Protein AF-A0A7X0H3P0-F1 (afdb_monomer_lite)

Secondary structure (DSSP, 8-state):
-----------HHHHHHHHHHHHHHHHHHSTTSSHHHHHHHHHHHHHHHHHHHHHHHS--HHHHHHHHHHHHHHHHHHHHHHHHHHHHHHH-S---HHHHHHHHHHHHHHHHHHHHHHHHHHHHHHHHHHHHHHHHHHHHHHHHHHHHHHHHTT-HHHHHHHTS----TT-TT---------HHHHHHHHHHHHHHHHHHHHHHHHHHTT---HHHHHHHHHHHHHHHHHHTT-

pLDDT: mean 81.46, std 16.27, range [39.56, 97.38]

Sequence (234 aa):
MKKASPTIELRSERIVMTIELLIERIDYRLPGRGLGNTARLLRSLAGEAVSKSVDVQKPNMTLRVINAVIVSAMLGVLMKIGLSYLHALRFSDTYEPFSVLEGIDAAISTVVYLGLLILFVFSVETRLKRRKVLAAVQEMRALAHVIDMHQFSKDPERLVHEELIVIDPTNPDAKPQVDQLTPFLMGRYLDYCSEMLSLIGKVAALYAQNTQDAVVLAAVDEIETLTTGLSGKI

Foldseek 3Di:
DPDPDDDPFQDLVVLLVVLVVLLVVCCVQPNPVCLSVLSVLLSVLSVVLVVLLVVLLDDDVVLVVVLVVLVVVLVVVVVVLVVVVVVCVVPPPDDDPVVVVVSVVVNVVSCVVSVVVNVVSVVVSVVVSLVSLLVSLVSLVVSLVVLLVVVVVLPPVVVVVVVPDDDPPPDPPPDPPPPDDDS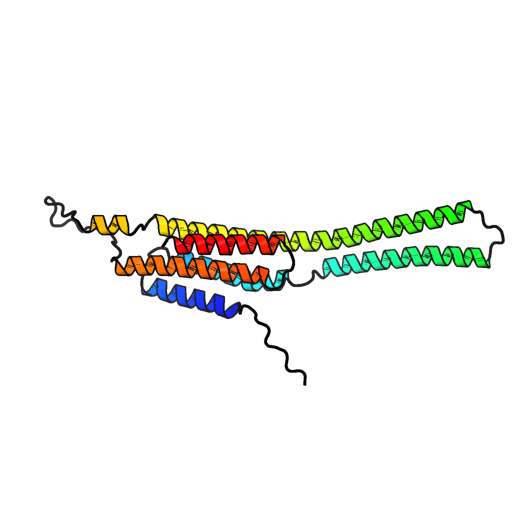VSSVVSLVSSLVSLCSSLSSLVSNVRPDPPPVSVVSSVVSVVSSVVSNVVD

Organism: NCBI:txid1385975

Radius of gyration: 31.07 Å; chains: 1; bounding box: 83×31×90 Å

Structure (mmCIF, N/CA/C/O backbone):
data_AF-A0A7X0H3P0-F1
#
_entry.id   AF-A0A7X0H3P0-F1
#
loop_
_atom_site.group_PDB
_atom_site.id
_atom_site.type_symbol
_atom_site.label_atom_id
_atom_site.label_alt_id
_atom_site.label_comp_id
_atom_site.label_asym_id
_atom_site.label_entity_id
_atom_site.label_seq_id
_atom_site.pdbx_PDB_ins_code
_atom_site.Cartn_x
_atom_site.Cartn_y
_atom_site.Cartn_z
_atom_site.occupancy
_atom_site.B_iso_or_equiv
_atom_site.auth_seq_id
_atom_site.auth_comp_id
_atom_site.auth_asym_id
_atom_site.auth_atom_id
_atom_site.pdbx_PDB_model_num
ATOM 1 N N . MET A 1 1 ? 29.780 -18.015 8.119 1.00 40.16 1 MET A N 1
ATOM 2 C CA . MET A 1 1 ? 28.300 -17.926 8.146 1.00 40.16 1 MET A CA 1
ATOM 3 C C . MET A 1 1 ? 27.909 -16.524 8.586 1.00 40.16 1 MET A C 1
ATOM 5 O O . MET A 1 1 ? 28.123 -16.175 9.738 1.00 40.16 1 MET A O 1
ATOM 9 N N . LYS A 1 2 ? 27.441 -15.682 7.658 1.00 40.69 2 LYS A N 1
ATOM 10 C CA . LYS A 1 2 ? 27.020 -14.303 7.948 1.00 40.69 2 LYS A CA 1
ATOM 11 C C . LYS A 1 2 ? 25.631 -14.388 8.593 1.00 40.69 2 LYS A C 1
ATOM 13 O O . LYS A 1 2 ? 24.674 -14.750 7.918 1.00 40.69 2 LYS A O 1
ATOM 18 N N . LYS A 1 3 ? 25.544 -14.175 9.908 1.00 44.84 3 LYS A N 1
ATOM 19 C CA . LYS A 1 3 ? 24.275 -14.137 10.649 1.00 44.84 3 LYS A CA 1
ATOM 20 C C . LYS A 1 3 ? 23.466 -12.974 10.064 1.00 44.84 3 LYS A C 1
ATOM 22 O O . LYS A 1 3 ? 23.915 -11.835 10.156 1.00 44.84 3 LYS A O 1
ATOM 27 N N . ALA A 1 4 ? 22.368 -13.267 9.367 1.00 48.56 4 ALA A N 1
ATOM 28 C CA . ALA A 1 4 ? 21.483 -12.237 8.839 1.00 48.56 4 ALA A CA 1
ATOM 29 C C . ALA A 1 4 ? 21.016 -11.364 10.012 1.00 48.56 4 ALA A C 1
ATOM 31 O O . ALA A 1 4 ? 20.545 -11.895 11.022 1.00 48.56 4 ALA A O 1
ATOM 32 N N . SER A 1 5 ? 21.222 -10.050 9.916 1.00 52.56 5 SER A N 1
ATOM 33 C CA . SER A 1 5 ? 20.676 -9.099 10.884 1.00 52.56 5 SER A CA 1
ATOM 34 C C . SER A 1 5 ? 19.161 -9.302 10.969 1.00 52.56 5 SER A C 1
ATOM 36 O O . SER A 1 5 ? 18.542 -9.518 9.925 1.00 52.56 5 SER A O 1
ATOM 38 N N . PRO A 1 6 ? 18.552 -9.262 12.166 1.00 55.12 6 PRO A N 1
ATOM 39 C CA . PRO A 1 6 ? 17.106 -9.389 12.280 1.00 55.12 6 PRO A CA 1
ATOM 40 C C . PRO A 1 6 ? 16.456 -8.227 11.522 1.00 55.12 6 PRO A C 1
ATOM 42 O O . PRO A 1 6 ? 16.623 -7.071 11.909 1.00 55.12 6 PRO A O 1
ATOM 45 N N . THR A 1 7 ? 15.760 -8.516 10.422 1.00 65.75 7 THR A N 1
ATOM 46 C CA . THR A 1 7 ? 14.944 -7.513 9.737 1.00 65.75 7 THR A CA 1
ATOM 47 C C . THR A 1 7 ? 13.722 -7.224 10.608 1.00 65.75 7 THR A C 1
ATOM 49 O O . THR A 1 7 ? 13.044 -8.136 11.089 1.00 65.75 7 THR A O 1
ATOM 52 N N . ILE A 1 8 ? 13.495 -5.945 10.908 1.00 78.31 8 ILE A N 1
ATOM 53 C CA . ILE A 1 8 ? 12.328 -5.495 11.672 1.00 78.31 8 ILE A CA 1
ATOM 54 C C . ILE A 1 8 ? 11.180 -5.390 10.669 1.00 78.31 8 ILE A C 1
ATOM 56 O O . ILE A 1 8 ? 11.121 -4.447 9.889 1.00 78.31 8 ILE A O 1
ATOM 60 N N . GLU A 1 9 ? 10.306 -6.393 10.661 1.00 82.75 9 GLU A N 1
ATOM 61 C CA . GLU A 1 9 ? 9.195 -6.522 9.715 1.00 82.75 9 GLU A CA 1
ATOM 62 C C . GLU A 1 9 ? 7.876 -6.751 10.462 1.00 82.75 9 GLU A C 1
ATOM 64 O O . GLU A 1 9 ? 7.843 -7.454 11.483 1.00 82.75 9 GLU A O 1
ATOM 69 N N . LEU A 1 10 ? 6.776 -6.178 9.958 1.00 82.69 10 LEU A N 1
ATOM 70 C CA . LEU A 1 10 ? 5.451 -6.456 10.505 1.00 82.69 10 LEU A CA 1
ATOM 71 C C . LEU A 1 10 ? 5.075 -7.896 10.163 1.00 82.69 10 LEU A C 1
ATOM 73 O O . LEU A 1 10 ? 5.128 -8.339 9.018 1.00 82.69 10 LEU A O 1
ATOM 77 N N . ARG A 1 11 ? 4.669 -8.643 11.189 1.00 88.75 11 ARG A N 1
ATOM 78 C CA . ARG A 1 11 ? 4.226 -10.029 11.031 1.00 88.75 11 ARG A CA 1
ATOM 79 C C . ARG A 1 11 ? 2.736 -10.045 10.749 1.00 88.75 11 ARG A C 1
ATOM 81 O O . ARG A 1 11 ? 1.930 -9.936 11.676 1.00 88.75 11 ARG A O 1
ATOM 88 N N . SER A 1 12 ? 2.398 -10.168 9.472 1.00 88.25 12 SER A N 1
ATOM 89 C CA . SER A 1 12 ? 1.023 -10.143 8.973 1.00 88.25 12 SER A CA 1
ATOM 90 C C . SER A 1 12 ? 0.117 -11.164 9.682 1.00 88.25 12 SER A C 1
ATOM 92 O O . SER A 1 12 ? -1.007 -10.843 10.067 1.00 88.25 12 SER A O 1
ATOM 94 N N . GLU A 1 13 ? 0.652 -12.343 10.007 1.00 89.81 13 GLU A N 1
ATOM 95 C CA . GLU A 1 13 ? -0.055 -13.425 10.695 1.00 89.81 13 GLU A CA 1
ATOM 96 C C . GLU A 1 13 ? -0.420 -13.034 12.129 1.00 89.81 13 GLU A C 1
ATOM 98 O O . GLU A 1 13 ? -1.502 -13.360 12.614 1.00 89.81 13 GLU A O 1
ATOM 103 N N . ARG A 1 14 ? 0.455 -12.283 12.814 1.00 92.12 14 ARG A N 1
ATOM 104 C CA . ARG A 1 14 ? 0.164 -11.809 14.173 1.00 92.12 14 ARG A CA 1
ATOM 105 C C . ARG A 1 14 ? -0.927 -10.748 14.187 1.00 92.12 14 ARG A C 1
ATOM 107 O O . ARG A 1 14 ? -1.701 -10.712 15.139 1.00 92.12 14 ARG A O 1
ATOM 114 N N . ILE A 1 15 ? -0.991 -9.890 13.169 1.00 93.31 15 ILE A N 1
ATOM 115 C CA . ILE A 1 15 ? -2.051 -8.876 13.059 1.00 93.31 15 ILE A CA 1
ATOM 116 C C . ILE A 1 15 ? -3.400 -9.579 12.922 1.00 93.31 15 ILE A C 1
ATOM 118 O O . ILE A 1 15 ? -4.317 -9.306 13.692 1.00 93.31 15 ILE A O 1
ATOM 122 N N . VAL A 1 16 ? -3.481 -10.545 12.008 1.00 94.88 16 VAL A N 1
ATOM 123 C CA . VAL A 1 16 ? -4.681 -11.354 11.782 1.00 94.88 16 VAL A CA 1
ATOM 124 C C . VAL A 1 16 ? -5.116 -12.091 13.054 1.00 94.88 16 VAL A C 1
ATOM 126 O O . VAL A 1 16 ? -6.268 -11.963 13.461 1.00 94.88 16 VAL A O 1
ATOM 129 N N . MET A 1 17 ? -4.183 -12.768 13.730 1.00 95.88 17 MET A N 1
ATOM 130 C CA . MET A 1 17 ? -4.446 -13.446 15.005 1.00 95.88 17 MET A CA 1
ATOM 131 C C . MET A 1 17 ? -4.937 -12.475 16.089 1.00 95.88 17 MET A C 1
ATOM 133 O O . MET A 1 17 ? -5.821 -12.801 16.875 1.00 95.88 17 MET A O 1
ATOM 137 N N . THR A 1 18 ? -4.388 -11.258 16.141 1.00 96.44 18 THR A N 1
ATOM 138 C CA . THR A 1 18 ? -4.818 -10.248 17.121 1.00 96.44 18 THR A CA 1
ATOM 139 C C . THR A 1 18 ? -6.258 -9.804 16.866 1.00 96.44 18 THR A C 1
ATOM 141 O O . THR A 1 18 ? -7.007 -9.612 17.821 1.00 96.44 18 THR A O 1
ATOM 144 N N . ILE A 1 19 ? -6.662 -9.680 15.596 1.00 96.69 19 ILE A N 1
ATOM 145 C CA . ILE A 1 19 ? -8.049 -9.365 15.229 1.00 96.69 19 ILE A CA 1
ATOM 146 C C . ILE A 1 19 ? -8.987 -10.517 15.619 1.00 96.69 19 ILE A C 1
ATOM 148 O O . ILE A 1 19 ? -10.068 -10.263 16.140 1.00 96.69 19 ILE A O 1
ATOM 152 N N . GLU A 1 20 ? -8.585 -11.774 15.418 1.00 96.94 20 GLU A N 1
ATOM 153 C CA . GLU A 1 20 ? -9.381 -12.945 15.827 1.00 96.94 20 GLU A CA 1
ATOM 154 C C . GLU A 1 20 ? -9.612 -12.969 17.343 1.00 96.94 20 GLU A C 1
ATOM 156 O O . GLU A 1 20 ? -10.754 -13.057 17.791 1.00 96.94 20 GLU A O 1
ATOM 161 N N . LEU A 1 21 ? -8.555 -12.757 18.133 1.00 96.81 21 LEU A N 1
ATOM 162 C CA . LEU A 1 21 ? -8.667 -12.643 19.591 1.00 96.81 21 LEU A CA 1
ATOM 163 C C . LEU A 1 21 ? -9.546 -11.459 20.022 1.00 96.81 21 LEU A C 1
ATOM 165 O O . LEU A 1 21 ? -10.232 -11.533 21.041 1.00 96.81 21 LEU A O 1
ATOM 169 N N . LEU A 1 22 ? -9.527 -10.350 19.277 1.00 96.31 22 LEU A N 1
ATOM 170 C CA . LEU A 1 22 ? -10.408 -9.213 19.538 1.00 96.31 22 LEU A CA 1
ATOM 171 C C . LEU A 1 22 ? -11.877 -9.573 19.278 1.00 96.31 22 LEU A C 1
ATOM 173 O O . LEU A 1 22 ? -12.725 -9.250 20.107 1.00 96.31 22 LEU A O 1
ATOM 177 N N . ILE A 1 23 ? -12.177 -10.282 18.185 1.00 95.50 23 ILE A N 1
ATOM 178 C CA . ILE A 1 23 ? -13.533 -10.763 17.878 1.00 95.50 23 ILE A CA 1
ATOM 179 C C . ILE A 1 23 ? -14.046 -11.662 19.004 1.00 95.50 23 ILE A C 1
ATOM 181 O O . ILE A 1 23 ? -15.147 -11.433 19.496 1.00 95.50 23 ILE A O 1
ATOM 185 N N . GLU A 1 24 ? -13.242 -12.623 19.468 1.00 95.62 24 GLU A N 1
ATOM 186 C CA . GLU A 1 24 ? -13.619 -13.503 20.584 1.00 95.62 24 GLU A CA 1
ATOM 187 C C . GLU A 1 24 ? -13.947 -12.707 21.855 1.00 95.62 24 GLU A C 1
ATOM 189 O O . GLU A 1 24 ? -14.946 -12.970 22.528 1.00 95.62 24 GLU A O 1
ATOM 194 N N . ARG A 1 25 ? -13.140 -11.684 22.175 1.00 94.69 25 ARG A N 1
ATOM 195 C CA . ARG A 1 25 ? -13.394 -10.802 23.324 1.00 94.69 25 ARG A CA 1
ATOM 196 C C . ARG A 1 25 ? -14.683 -9.995 23.173 1.00 94.69 25 ARG A C 1
ATOM 198 O O . ARG A 1 25 ? -15.389 -9.829 24.170 1.00 94.69 25 ARG A O 1
ATOM 205 N N . ILE A 1 26 ? -14.960 -9.481 21.974 1.00 91.06 26 ILE A N 1
ATOM 206 C CA . ILE A 1 26 ? -16.173 -8.713 21.672 1.00 91.06 26 ILE A CA 1
ATOM 207 C C . ILE A 1 26 ? -17.399 -9.619 21.771 1.00 91.06 26 ILE A C 1
ATOM 209 O O . ILE A 1 26 ? -18.333 -9.278 22.490 1.00 91.06 26 ILE A O 1
ATOM 213 N N . ASP A 1 27 ? -17.385 -10.783 21.121 1.00 91.00 27 ASP A N 1
ATOM 214 C CA . ASP A 1 27 ? -18.524 -11.705 21.100 1.00 91.00 27 ASP A CA 1
ATOM 215 C C . ASP A 1 27 ? -18.827 -12.261 22.506 1.00 91.00 27 ASP A C 1
ATOM 217 O O . ASP A 1 27 ? -19.993 -12.428 22.861 1.00 91.00 27 ASP A O 1
ATOM 221 N N . TYR A 1 28 ? -17.801 -12.466 23.344 1.00 90.31 28 TYR A N 1
ATOM 222 C CA . TYR A 1 28 ? -17.982 -12.886 24.737 1.00 90.31 28 TYR A CA 1
ATOM 223 C C . TYR A 1 28 ? -18.595 -11.793 25.630 1.00 90.31 28 TYR A C 1
ATOM 225 O O . TYR A 1 28 ? -19.427 -12.094 26.484 1.00 90.31 28 TYR A O 1
ATOM 233 N N . ARG A 1 29 ? -18.176 -10.525 25.483 1.00 86.25 29 ARG A N 1
ATOM 234 C CA . ARG A 1 29 ? -18.586 -9.435 26.397 1.00 86.25 29 ARG A CA 1
ATOM 235 C C . ARG A 1 29 ? -19.770 -8.602 25.907 1.00 86.25 29 ARG A C 1
ATOM 237 O O . ARG A 1 29 ? -20.477 -8.030 26.729 1.00 86.25 29 ARG A O 1
ATOM 244 N N . LEU A 1 30 ? -19.958 -8.489 24.596 1.00 83.94 30 LEU A N 1
ATOM 245 C CA . LEU A 1 30 ? -20.938 -7.615 23.941 1.00 83.94 30 LEU A CA 1
ATOM 246 C C . LEU A 1 30 ? -21.727 -8.382 22.859 1.00 83.94 30 LEU A C 1
ATOM 248 O O . LEU A 1 30 ? -21.757 -7.958 21.696 1.00 83.94 30 LEU A O 1
ATOM 252 N N . PRO A 1 31 ? -22.373 -9.511 23.207 1.00 79.50 31 PRO A N 1
ATOM 253 C CA . PRO A 1 31 ? -23.084 -10.328 22.231 1.00 79.50 31 PRO A CA 1
ATOM 254 C C . PRO A 1 31 ? -24.195 -9.522 21.541 1.00 79.50 31 PRO A C 1
ATOM 256 O O . PRO A 1 31 ? -24.960 -8.806 22.184 1.00 79.50 31 PRO A O 1
ATOM 259 N N . GLY A 1 32 ? -24.281 -9.622 20.211 1.00 69.12 32 GLY A N 1
ATOM 260 C CA . GLY A 1 32 ? -25.374 -9.036 19.419 1.00 69.12 32 GLY A CA 1
ATOM 261 C C . GLY A 1 32 ? -25.327 -7.514 19.202 1.00 69.12 32 GLY A C 1
ATOM 262 O O . GLY A 1 32 ? -26.185 -6.983 18.504 1.00 69.12 32 GLY A O 1
ATOM 263 N N . ARG A 1 33 ? -24.318 -6.795 19.715 1.00 68.75 33 ARG A N 1
ATOM 264 C CA . ARG A 1 33 ? -24.245 -5.314 19.681 1.00 68.75 33 ARG A CA 1
ATOM 265 C C . ARG A 1 33 ? -23.699 -4.712 18.368 1.00 68.75 33 ARG A C 1
ATOM 267 O O . ARG A 1 33 ? -23.243 -3.574 18.356 1.00 68.75 33 ARG A O 1
ATOM 274 N N . GLY A 1 34 ? -23.696 -5.456 17.258 1.00 74.00 34 GLY A N 1
ATOM 275 C CA . GLY A 1 34 ? -23.212 -5.004 15.937 1.00 74.00 34 GLY A CA 1
ATOM 276 C C . GLY A 1 34 ? -21.685 -4.870 15.800 1.00 74.00 34 GLY A C 1
ATOM 277 O O . GLY A 1 34 ? -21.149 -5.160 14.733 1.00 74.00 34 GLY A O 1
ATOM 278 N N . LEU A 1 35 ? -20.972 -4.551 16.887 1.00 85.06 35 LEU A N 1
ATOM 279 C CA . LEU A 1 35 ? -19.514 -4.378 16.919 1.00 85.06 35 LEU A CA 1
ATOM 280 C C . LEU A 1 35 ? -18.741 -5.618 16.441 1.00 85.06 35 LEU A C 1
ATOM 282 O O . LEU A 1 35 ? -17.757 -5.498 15.715 1.00 85.06 35 LEU A O 1
ATOM 286 N N . GLY A 1 36 ? -19.225 -6.819 16.779 1.00 84.94 36 GLY A N 1
ATOM 287 C CA . GLY A 1 36 ? -18.639 -8.077 16.304 1.00 84.94 36 GLY A CA 1
ATOM 288 C C . GLY A 1 36 ? -18.688 -8.223 14.778 1.00 84.94 36 GLY A C 1
ATOM 289 O O . GLY A 1 36 ? -17.772 -8.784 14.179 1.00 84.94 36 GLY A O 1
ATOM 290 N N . ASN A 1 37 ? -19.702 -7.659 14.110 1.00 87.38 37 ASN A N 1
ATOM 291 C CA . ASN A 1 37 ? -19.772 -7.664 12.645 1.00 87.38 37 ASN A CA 1
ATOM 292 C C . ASN A 1 37 ? -18.718 -6.732 12.038 1.00 87.38 37 ASN A C 1
ATOM 294 O O . ASN A 1 37 ? -18.050 -7.114 11.080 1.00 87.38 37 ASN A O 1
ATOM 298 N N . THR A 1 38 ? -18.512 -5.557 12.634 1.00 90.31 38 THR A N 1
ATOM 299 C CA . THR A 1 38 ? -17.471 -4.605 12.220 1.00 90.31 38 THR A CA 1
ATOM 300 C C . THR A 1 38 ? -16.068 -5.189 12.420 1.00 90.31 38 THR A C 1
ATOM 302 O O . THR A 1 38 ? -15.230 -5.109 11.521 1.00 90.31 38 THR A O 1
ATOM 305 N N . ALA A 1 39 ? -15.828 -5.885 13.536 1.00 92.31 39 ALA A N 1
ATOM 306 C CA . ALA A 1 39 ? -14.572 -6.594 13.785 1.00 92.31 39 ALA A CA 1
ATOM 307 C C . ALA A 1 39 ? -14.337 -7.753 12.792 1.00 92.31 39 ALA A C 1
ATOM 309 O O . ALA A 1 39 ? -13.220 -7.954 12.312 1.00 92.31 39 ALA A O 1
ATOM 310 N N . ARG A 1 40 ? -15.390 -8.487 12.404 1.00 93.06 40 ARG A N 1
ATOM 311 C CA . ARG A 1 40 ? -15.311 -9.506 11.340 1.00 93.06 40 ARG A CA 1
ATOM 312 C C . ARG A 1 40 ? -15.017 -8.901 9.964 1.00 93.06 40 ARG A C 1
ATOM 314 O O . ARG A 1 40 ? -14.242 -9.481 9.203 1.00 93.06 40 ARG A O 1
ATOM 321 N N . LEU A 1 41 ? -15.567 -7.727 9.653 1.00 92.88 41 LEU A N 1
ATOM 322 C CA . LEU A 1 41 ? -15.237 -7.002 8.424 1.00 92.88 41 LEU A CA 1
ATOM 323 C C . LEU A 1 41 ? -13.756 -6.588 8.404 1.00 92.88 41 LEU A C 1
ATOM 325 O O . LEU A 1 41 ? -13.072 -6.819 7.407 1.00 92.88 41 LEU A O 1
ATOM 329 N N . LEU A 1 42 ? -13.232 -6.088 9.531 1.00 95.25 42 LEU A N 1
ATOM 330 C CA . LEU A 1 42 ? -11.799 -5.823 9.701 1.00 95.25 42 LEU A CA 1
ATOM 331 C C . LEU A 1 42 ? -10.956 -7.082 9.459 1.00 95.25 42 LEU A C 1
ATOM 333 O O . LEU A 1 42 ? -9.950 -7.031 8.756 1.00 95.25 42 LEU A O 1
ATOM 337 N N . ARG A 1 43 ? -11.376 -8.232 9.997 1.00 96.50 43 ARG A N 1
ATOM 338 C CA . ARG A 1 43 ? -10.688 -9.515 9.796 1.00 96.50 43 ARG A CA 1
ATOM 339 C C . ARG A 1 43 ? -10.643 -9.941 8.329 1.00 96.50 43 ARG A C 1
ATOM 341 O O . ARG A 1 43 ? -9.618 -10.478 7.897 1.00 96.50 43 ARG A O 1
ATOM 348 N N . SER A 1 44 ? -11.727 -9.719 7.585 1.00 94.94 44 SER A N 1
ATOM 349 C CA . SER A 1 44 ? -11.782 -9.989 6.144 1.00 94.94 44 SER A CA 1
ATOM 350 C C . SER A 1 44 ? -10.787 -9.107 5.393 1.00 94.94 44 SER A C 1
ATOM 352 O O . SER A 1 44 ? -9.916 -9.625 4.695 1.00 94.94 44 SER A O 1
ATOM 354 N N . LEU A 1 45 ? -10.837 -7.789 5.623 1.00 93.00 45 LEU A N 1
ATOM 355 C CA . LEU A 1 45 ? -9.920 -6.827 5.003 1.00 93.00 45 LEU A CA 1
ATOM 356 C C . LEU A 1 45 ? -8.456 -7.113 5.348 1.00 93.00 45 LEU A C 1
ATOM 358 O O . LEU A 1 45 ? -7.595 -7.046 4.477 1.00 93.00 45 LEU A O 1
ATOM 362 N N . ALA A 1 46 ? -8.165 -7.489 6.595 1.00 93.94 46 ALA A N 1
ATOM 363 C CA . ALA A 1 46 ? -6.820 -7.864 7.013 1.00 93.94 46 ALA A CA 1
ATOM 364 C C . ALA A 1 46 ? -6.327 -9.127 6.295 1.00 93.94 46 ALA A C 1
ATOM 366 O O . ALA A 1 46 ? -5.190 -9.158 5.831 1.00 93.94 46 ALA A O 1
ATOM 367 N N . GLY A 1 47 ? -7.178 -10.149 6.152 1.00 92.75 47 GLY A N 1
ATOM 368 C CA . GLY A 1 47 ? -6.841 -11.366 5.406 1.00 92.75 47 GLY A CA 1
ATOM 369 C C . GLY A 1 47 ? -6.540 -11.080 3.934 1.00 92.75 47 GLY A C 1
ATOM 370 O O . GLY A 1 47 ? -5.537 -11.553 3.396 1.00 92.75 47 GLY A O 1
ATOM 371 N N . GLU A 1 48 ? -7.361 -10.242 3.302 1.00 91.81 48 GLU A N 1
ATOM 372 C CA . GLU A 1 48 ? -7.107 -9.774 1.941 1.00 91.81 48 GLU A CA 1
ATOM 373 C C . GLU A 1 48 ? -5.825 -8.948 1.846 1.00 91.81 48 GLU A C 1
ATOM 375 O O . GLU A 1 48 ? -5.065 -9.119 0.894 1.00 91.81 48 GLU A O 1
ATOM 380 N N . ALA A 1 49 ? -5.547 -8.091 2.831 1.00 90.25 49 ALA A N 1
ATOM 381 C CA . ALA A 1 49 ? -4.338 -7.280 2.874 1.00 90.25 49 ALA A CA 1
ATOM 382 C C . ALA A 1 49 ? -3.066 -8.124 2.980 1.00 90.25 49 ALA A C 1
ATOM 384 O O . ALA A 1 49 ? -2.083 -7.809 2.310 1.00 90.25 49 ALA A O 1
ATOM 385 N N . VAL A 1 50 ? -3.079 -9.230 3.731 1.00 87.81 50 VAL A N 1
ATOM 386 C CA . VAL A 1 50 ? -1.948 -10.172 3.765 1.00 87.81 50 VAL A CA 1
ATOM 387 C C . VAL A 1 50 ? -1.663 -10.734 2.369 1.00 87.81 50 VAL A C 1
ATOM 389 O O . VAL A 1 50 ? -0.533 -10.651 1.895 1.00 87.81 50 VAL A O 1
ATOM 392 N N . SER A 1 51 ? -2.6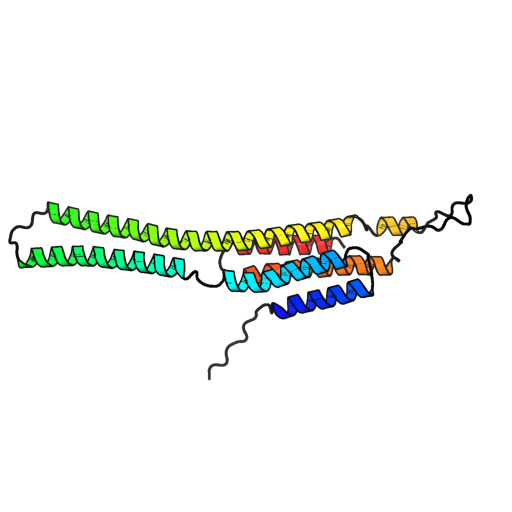81 -11.234 1.661 1.00 86.19 51 SER A N 1
ATOM 393 C CA . SER A 1 51 ? -2.487 -11.782 0.308 1.00 86.19 51 SER A CA 1
ATOM 394 C C . SER A 1 51 ? -2.083 -10.701 -0.702 1.00 86.19 51 SER A C 1
ATOM 396 O O . SER A 1 51 ? -1.121 -10.862 -1.456 1.00 86.19 51 SER A O 1
ATOM 398 N N . LYS A 1 52 ? -2.806 -9.575 -0.716 1.00 85.75 52 LYS A N 1
ATOM 399 C CA . LYS A 1 52 ? -2.624 -8.488 -1.687 1.00 85.75 52 LYS A CA 1
ATOM 400 C C . LYS A 1 52 ? -1.292 -7.764 -1.492 1.00 85.75 52 LYS A C 1
ATOM 402 O O . LYS A 1 52 ? -0.664 -7.415 -2.489 1.00 85.75 52 LYS A O 1
ATOM 407 N N . SER A 1 53 ? -0.843 -7.540 -0.255 1.00 84.50 53 SER A N 1
ATOM 408 C CA . SER A 1 53 ? 0.435 -6.860 0.019 1.00 84.50 53 SER A CA 1
ATOM 409 C C . SER A 1 53 ? 1.624 -7.639 -0.546 1.00 84.50 53 SER A C 1
ATOM 411 O O . SER A 1 53 ? 2.484 -7.042 -1.193 1.00 84.50 53 SER A O 1
ATOM 413 N N . VAL A 1 54 ? 1.629 -8.970 -0.411 1.00 82.38 54 VAL A N 1
ATOM 414 C CA . VAL A 1 54 ? 2.656 -9.836 -1.013 1.00 82.38 54 VAL A CA 1
ATOM 415 C C . VAL A 1 54 ? 2.562 -9.833 -2.541 1.00 82.38 54 VAL A C 1
ATOM 417 O O . VAL A 1 54 ? 3.580 -9.742 -3.228 1.00 82.38 54 VAL A O 1
ATOM 420 N N . ASP A 1 55 ? 1.356 -9.900 -3.105 1.00 81.38 55 ASP A N 1
ATOM 421 C CA . ASP A 1 55 ? 1.178 -9.949 -4.560 1.00 81.38 55 ASP A CA 1
ATOM 422 C C . ASP A 1 55 ? 1.514 -8.631 -5.263 1.00 81.38 55 ASP A C 1
ATOM 424 O O . ASP A 1 55 ? 2.061 -8.642 -6.366 1.00 81.38 55 ASP A O 1
ATOM 428 N N . VAL A 1 56 ? 1.245 -7.488 -4.630 1.00 81.69 56 VAL A N 1
ATOM 429 C CA . VAL A 1 56 ? 1.616 -6.168 -5.163 1.00 81.69 56 VAL A CA 1
ATOM 430 C C . VAL A 1 56 ? 3.138 -6.004 -5.233 1.00 81.69 56 VAL A C 1
ATOM 432 O O . VAL A 1 56 ? 3.640 -5.349 -6.152 1.00 81.69 56 VAL A O 1
ATOM 435 N N . GLN A 1 57 ? 3.881 -6.633 -4.321 1.00 77.19 57 GLN A N 1
ATOM 436 C CA . GLN A 1 57 ? 5.346 -6.594 -4.313 1.00 77.19 57 GLN A CA 1
ATOM 437 C C . GLN A 1 57 ? 5.965 -7.443 -5.427 1.00 77.19 57 GLN A C 1
ATOM 439 O O . GLN A 1 57 ? 7.078 -7.160 -5.878 1.00 77.19 57 GLN A O 1
ATOM 444 N N . LYS A 1 58 ? 5.254 -8.462 -5.927 1.00 81.25 58 LYS A N 1
ATOM 445 C CA . LYS A 1 58 ? 5.789 -9.326 -6.981 1.00 81.25 58 LYS A CA 1
ATOM 446 C C . LYS A 1 58 ? 5.978 -8.537 -8.287 1.00 81.25 58 LYS A C 1
ATOM 448 O O . LYS A 1 58 ? 5.120 -7.741 -8.685 1.00 81.25 58 LYS A O 1
ATOM 453 N N . PRO A 1 59 ? 7.107 -8.722 -8.990 1.00 78.31 59 PRO A N 1
ATOM 454 C CA . PRO A 1 59 ? 7.299 -8.141 -10.314 1.00 78.31 59 PRO A CA 1
ATOM 455 C C . PRO A 1 59 ? 6.299 -8.736 -11.311 1.00 78.31 59 PRO A C 1
ATOM 457 O O . PRO A 1 59 ? 6.076 -9.947 -11.320 1.00 78.31 59 PRO A O 1
ATOM 460 N N . ASN A 1 60 ? 5.714 -7.905 -12.177 1.00 82.75 60 ASN A N 1
ATOM 461 C CA . ASN A 1 60 ? 4.793 -8.400 -13.197 1.00 82.75 60 ASN A CA 1
ATOM 462 C C . ASN A 1 60 ? 5.582 -9.074 -14.335 1.00 82.75 60 ASN A C 1
ATOM 464 O O . ASN A 1 60 ? 6.252 -8.401 -15.121 1.00 82.75 60 ASN A O 1
ATOM 468 N N . MET A 1 61 ? 5.509 -10.407 -14.428 1.00 84.88 61 MET A N 1
ATOM 469 C CA . MET A 1 61 ? 6.249 -11.179 -15.437 1.00 84.88 61 MET A CA 1
ATOM 470 C C . MET A 1 61 ? 5.897 -10.762 -16.866 1.00 84.88 61 MET A C 1
ATOM 472 O O . MET A 1 61 ? 6.790 -10.667 -17.702 1.00 84.88 61 MET A O 1
ATOM 476 N N . THR A 1 62 ? 4.633 -10.428 -17.138 1.00 85.31 62 THR A N 1
ATOM 477 C CA . THR A 1 62 ? 4.201 -9.963 -18.462 1.00 85.31 62 THR A CA 1
ATOM 478 C C . THR A 1 62 ? 4.911 -8.670 -18.850 1.00 85.31 62 THR A C 1
ATOM 480 O O . THR A 1 62 ? 5.432 -8.560 -19.956 1.00 85.31 62 THR A O 1
ATOM 483 N N . LEU A 1 63 ? 5.003 -7.707 -17.928 1.00 85.12 63 LEU A N 1
ATOM 484 C CA . LEU A 1 63 ? 5.700 -6.443 -18.184 1.00 85.12 63 LEU A CA 1
ATOM 485 C C . LEU A 1 63 ? 7.212 -6.645 -18.323 1.00 85.12 63 LEU A C 1
ATOM 487 O O . LEU A 1 63 ? 7.833 -5.995 -19.160 1.00 85.12 63 LEU A O 1
ATOM 491 N N . ARG A 1 64 ? 7.803 -7.596 -17.584 1.00 86.88 64 ARG A N 1
ATOM 492 C CA . ARG A 1 64 ? 9.210 -7.982 -17.777 1.00 86.88 64 ARG A CA 1
ATOM 493 C C . ARG A 1 64 ? 9.470 -8.564 -19.162 1.00 86.88 64 ARG A C 1
ATOM 495 O O . ARG A 1 64 ? 10.468 -8.196 -19.773 1.00 86.88 64 ARG A O 1
ATOM 502 N N . VAL A 1 65 ? 8.587 -9.429 -19.662 1.00 90.44 65 VAL A N 1
ATOM 503 C CA . VAL A 1 65 ? 8.694 -9.981 -21.021 1.00 90.44 65 VAL A CA 1
ATOM 504 C C . VAL A 1 65 ? 8.549 -8.870 -22.057 1.00 90.44 65 VAL A C 1
ATOM 506 O O . VAL A 1 65 ? 9.381 -8.781 -22.952 1.00 90.44 65 VAL A O 1
ATOM 509 N N . ILE A 1 66 ? 7.566 -7.976 -21.904 1.00 89.69 66 ILE A N 1
ATOM 510 C CA . ILE A 1 66 ? 7.400 -6.817 -22.795 1.00 89.69 66 ILE A CA 1
ATOM 511 C C . ILE A 1 66 ? 8.674 -5.965 -22.810 1.00 89.69 66 ILE A C 1
ATOM 513 O O . ILE A 1 66 ? 9.183 -5.643 -23.881 1.00 89.69 66 ILE A O 1
ATOM 517 N N . ASN A 1 67 ? 9.237 -5.654 -21.641 1.00 87.75 67 ASN A N 1
ATOM 518 C CA . ASN A 1 67 ? 10.465 -4.872 -21.551 1.00 87.75 67 ASN A CA 1
ATOM 519 C C . ASN A 1 67 ? 11.662 -5.597 -22.192 1.00 87.75 67 ASN A C 1
ATOM 521 O O . ASN A 1 67 ? 12.431 -4.985 -22.925 1.00 87.75 67 ASN A O 1
ATOM 525 N N . ALA A 1 68 ? 11.796 -6.911 -21.978 1.00 89.75 68 ALA A N 1
ATOM 526 C CA . ALA A 1 68 ? 12.838 -7.719 -22.610 1.00 89.75 68 ALA A CA 1
ATOM 527 C C . ALA A 1 68 ? 12.707 -7.727 -24.141 1.00 89.75 68 ALA A C 1
ATOM 529 O O . ALA A 1 68 ? 13.708 -7.583 -24.841 1.00 89.75 68 ALA A O 1
ATOM 530 N N . VAL A 1 69 ? 11.480 -7.825 -24.663 1.00 92.00 69 VAL A N 1
ATOM 531 C CA . VAL A 1 69 ? 11.203 -7.740 -26.102 1.00 92.00 69 VAL A CA 1
ATOM 532 C C . VAL A 1 69 ? 11.595 -6.365 -26.642 1.00 92.00 69 VAL A C 1
ATOM 534 O O . VAL A 1 69 ? 12.323 -6.302 -27.630 1.00 92.00 69 VAL A O 1
ATOM 537 N N . ILE A 1 70 ? 11.207 -5.275 -25.974 1.00 89.06 70 ILE A N 1
ATOM 538 C CA . ILE A 1 70 ? 11.562 -3.901 -26.373 1.00 89.06 70 ILE A CA 1
ATOM 539 C C . ILE A 1 70 ? 13.084 -3.712 -26.414 1.00 89.06 70 ILE A C 1
ATOM 541 O O . ILE A 1 70 ? 13.620 -3.218 -27.405 1.00 89.06 70 ILE A O 1
ATOM 545 N N . VAL A 1 71 ? 13.795 -4.160 -25.376 1.00 89.12 71 VAL A N 1
ATOM 546 C CA . VAL A 1 71 ? 15.262 -4.082 -25.308 1.00 89.12 71 VAL A CA 1
ATOM 547 C C . VAL A 1 71 ?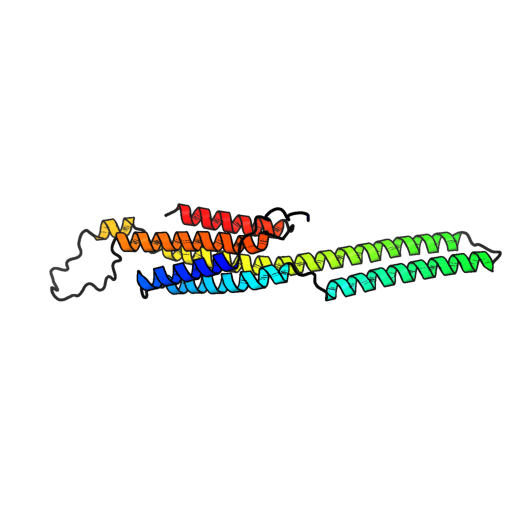 15.917 -4.943 -26.393 1.00 89.12 71 VAL A C 1
ATOM 549 O O . VAL A 1 71 ? 16.870 -4.505 -27.035 1.00 89.12 71 VAL A O 1
ATOM 552 N N . SER A 1 72 ? 15.395 -6.145 -26.657 1.00 91.00 72 SER A N 1
ATOM 553 C CA . SER A 1 72 ? 15.910 -7.009 -27.728 1.00 91.00 72 SER A CA 1
ATOM 554 C C . SER A 1 72 ? 15.701 -6.401 -29.118 1.00 91.00 72 SER A C 1
ATOM 556 O O . SER A 1 72 ? 16.605 -6.451 -29.950 1.00 91.00 72 SER A O 1
ATOM 558 N N . ALA A 1 73 ? 14.552 -5.756 -29.350 1.00 89.00 73 ALA A N 1
ATOM 559 C CA . ALA A 1 73 ? 14.266 -5.041 -30.586 1.00 89.00 73 ALA A CA 1
ATOM 560 C C . ALA A 1 73 ? 15.218 -3.849 -30.756 1.00 89.00 73 ALA A C 1
ATOM 562 O O . ALA A 1 73 ? 15.767 -3.663 -31.840 1.00 89.00 73 ALA A O 1
ATOM 563 N N . MET A 1 74 ? 15.490 -3.105 -29.677 1.00 86.38 74 MET A N 1
ATOM 564 C CA . MET A 1 74 ? 16.471 -2.016 -29.663 1.00 86.38 74 MET A CA 1
ATOM 565 C C . MET A 1 74 ? 17.865 -2.490 -30.074 1.00 86.38 74 MET A C 1
ATOM 567 O O . MET A 1 74 ? 18.458 -1.939 -31.000 1.00 86.38 74 MET A O 1
ATOM 571 N N . LEU A 1 75 ? 18.367 -3.542 -29.424 1.00 89.31 75 LEU A N 1
ATOM 572 C CA . LEU A 1 75 ? 19.659 -4.146 -29.752 1.00 89.31 75 LEU A CA 1
ATOM 573 C C . LEU A 1 75 ? 19.691 -4.661 -31.195 1.00 89.31 75 LEU A C 1
ATOM 575 O O . LEU A 1 75 ? 20.678 -4.449 -31.892 1.00 89.31 75 LEU A O 1
ATOM 579 N N . GLY A 1 76 ? 18.608 -5.284 -31.665 1.00 90.88 76 GLY A N 1
ATOM 580 C CA . GLY A 1 76 ? 18.495 -5.787 -33.033 1.00 90.88 76 GLY A CA 1
ATOM 581 C C . GLY A 1 76 ? 18.553 -4.682 -34.089 1.00 90.88 76 GLY A C 1
ATOM 582 O O . GLY A 1 76 ? 19.254 -4.833 -35.090 1.00 90.88 76 GLY A O 1
ATOM 583 N N . VAL A 1 77 ? 17.862 -3.558 -33.867 1.00 86.69 77 VAL A N 1
ATOM 584 C CA . VAL A 1 77 ? 17.908 -2.400 -34.777 1.00 86.69 77 VAL A CA 1
ATOM 585 C C . VAL A 1 77 ? 19.306 -1.784 -34.792 1.00 86.69 77 VAL A C 1
ATOM 587 O O . VAL A 1 77 ? 19.872 -1.602 -35.868 1.00 86.69 77 VAL A O 1
ATOM 590 N N . LEU A 1 78 ? 19.907 -1.546 -33.621 1.00 84.94 78 LEU A N 1
ATOM 591 C CA . LEU A 1 78 ? 21.268 -1.005 -33.527 1.00 84.94 78 LEU A CA 1
ATOM 592 C C . LEU A 1 78 ? 22.305 -1.928 -34.183 1.00 84.94 78 LEU A C 1
ATOM 594 O O . LEU A 1 78 ? 23.191 -1.454 -34.892 1.00 84.94 78 LEU A O 1
ATOM 598 N N . MET A 1 79 ? 22.172 -3.247 -34.008 1.00 89.44 79 MET A N 1
ATOM 599 C CA . MET A 1 79 ? 23.050 -4.231 -34.642 1.00 89.44 79 MET A CA 1
ATOM 600 C C . MET A 1 79 ? 22.916 -4.205 -36.167 1.00 89.44 79 MET A C 1
ATOM 602 O O . MET A 1 79 ? 23.931 -4.230 -36.859 1.00 89.44 79 MET A O 1
ATOM 606 N N . LYS A 1 80 ? 21.688 -4.116 -36.701 1.00 87.06 80 LYS A N 1
ATOM 607 C CA . LYS A 1 80 ? 21.458 -3.993 -38.149 1.00 87.06 80 LYS A CA 1
ATOM 608 C C . LYS A 1 80 ? 22.087 -2.726 -38.723 1.00 87.06 80 LYS A C 1
ATOM 610 O O . LYS A 1 80 ? 22.768 -2.828 -39.738 1.00 87.06 80 LYS A O 1
ATOM 615 N N . ILE A 1 81 ? 21.909 -1.580 -38.060 1.00 81.88 81 ILE A N 1
ATOM 616 C CA . ILE A 1 81 ? 22.531 -0.308 -38.464 1.00 81.88 81 ILE A CA 1
ATOM 617 C C . ILE A 1 81 ? 24.062 -0.449 -38.457 1.00 81.88 81 ILE A C 1
ATOM 619 O O . ILE A 1 81 ? 24.727 -0.124 -39.441 1.00 81.88 81 ILE A O 1
ATOM 623 N N . GLY A 1 82 ? 24.638 -1.011 -37.390 1.00 82.81 82 GLY A N 1
ATOM 624 C CA . GLY A 1 82 ? 26.082 -1.245 -37.298 1.00 82.81 82 GLY A CA 1
ATOM 625 C C . GLY A 1 82 ? 26.617 -2.165 -38.403 1.00 82.81 82 GLY A C 1
ATOM 626 O O . GLY A 1 82 ? 27.630 -1.857 -39.029 1.00 82.81 82 GLY A O 1
ATOM 627 N N . LEU A 1 83 ? 25.913 -3.263 -38.693 1.00 86.06 83 LEU A N 1
ATOM 628 C CA . LEU A 1 83 ? 26.252 -4.195 -39.773 1.00 86.06 83 LEU A CA 1
ATOM 629 C C . LEU A 1 83 ? 26.187 -3.530 -41.152 1.00 86.06 83 LEU A C 1
ATOM 631 O O . LEU A 1 83 ? 27.076 -3.770 -41.968 1.00 86.06 83 LEU A O 1
ATOM 635 N N . SER A 1 84 ? 25.183 -2.684 -41.418 1.00 80.38 84 SER A N 1
ATOM 636 C CA . SER A 1 84 ? 25.098 -1.961 -42.692 1.00 80.38 84 SER A CA 1
ATOM 637 C C . SER A 1 84 ? 26.258 -0.986 -42.881 1.00 80.38 84 SER A C 1
ATOM 639 O O . SER A 1 84 ? 26.835 -0.952 -43.966 1.00 80.38 84 SER A O 1
ATOM 641 N N . TYR A 1 85 ? 26.670 -0.269 -41.828 1.00 78.12 85 TYR A N 1
ATOM 642 C CA . TYR A 1 85 ? 27.852 0.598 -41.891 1.00 78.12 85 TYR A CA 1
ATOM 643 C C . TYR A 1 85 ? 29.136 -0.198 -42.140 1.00 78.12 85 TYR A C 1
ATOM 645 O O . TYR A 1 85 ? 29.955 0.192 -42.967 1.00 78.12 85 TYR A O 1
ATOM 653 N N . LEU A 1 86 ? 29.309 -1.335 -41.462 1.00 81.00 86 LEU A N 1
ATOM 654 C CA . LEU A 1 86 ? 30.506 -2.170 -41.591 1.00 81.00 86 LEU A CA 1
ATOM 655 C C . LEU A 1 86 ? 30.599 -2.840 -42.973 1.00 81.00 86 LEU A C 1
ATOM 657 O O . LEU A 1 86 ? 31.689 -2.975 -43.525 1.00 81.00 86 LEU A O 1
ATOM 661 N N . HIS A 1 87 ? 29.457 -3.216 -43.556 1.00 81.00 87 HIS A N 1
ATOM 662 C CA . HIS A 1 87 ? 29.374 -3.715 -44.929 1.00 81.00 87 HIS A CA 1
ATOM 663 C C . HIS A 1 87 ? 29.686 -2.619 -45.956 1.00 81.00 87 HIS A C 1
ATOM 665 O O . HIS A 1 87 ? 30.504 -2.847 -46.846 1.00 81.00 87 HIS A O 1
ATOM 671 N N . ALA A 1 88 ? 29.114 -1.420 -45.793 1.00 74.62 88 ALA A N 1
ATOM 672 C CA . ALA A 1 88 ? 29.433 -0.264 -46.632 1.00 74.62 88 ALA A CA 1
ATOM 673 C C . ALA A 1 88 ? 30.933 0.067 -46.575 1.00 74.62 88 ALA A C 1
ATOM 675 O O . ALA A 1 88 ? 31.549 0.276 -47.616 1.00 74.62 88 ALA A O 1
ATOM 676 N N . LEU A 1 89 ? 31.543 -0.014 -45.382 1.00 72.31 89 LEU A N 1
ATOM 677 C CA . LEU A 1 89 ? 32.977 0.214 -45.201 1.00 72.31 89 LEU A CA 1
ATOM 678 C C . LEU A 1 89 ? 33.891 -0.782 -45.917 1.00 72.31 89 LEU A C 1
ATOM 680 O O . LEU A 1 89 ? 35.048 -0.475 -46.186 1.00 72.31 89 LEU A O 1
ATOM 684 N N . ARG A 1 90 ? 33.390 -1.986 -46.191 1.00 74.12 90 ARG A N 1
ATOM 685 C CA . ARG A 1 90 ? 34.176 -3.077 -46.767 1.00 74.12 90 ARG A CA 1
ATOM 686 C C . ARG A 1 90 ? 34.011 -3.205 -48.283 1.00 74.12 90 ARG A C 1
ATOM 688 O O . ARG A 1 90 ? 34.883 -3.792 -48.915 1.00 74.12 90 ARG A O 1
ATOM 695 N N . PHE A 1 91 ? 32.908 -2.709 -48.849 1.00 66.06 91 PHE A N 1
ATOM 696 C CA . PHE A 1 91 ? 32.510 -2.997 -50.235 1.00 66.06 91 PHE A CA 1
ATOM 697 C C . PHE A 1 91 ? 32.141 -1.768 -51.084 1.00 66.06 91 PHE A C 1
ATOM 699 O O . PHE A 1 91 ? 31.778 -1.944 -52.246 1.00 66.06 91 PHE A O 1
ATOM 706 N N . SER A 1 92 ? 32.194 -0.536 -50.568 1.00 57.94 92 SER A N 1
ATOM 707 C CA . SER A 1 92 ? 31.837 0.657 -51.353 1.00 57.94 92 SER A CA 1
ATOM 708 C C . SER A 1 92 ? 32.822 1.809 -51.144 1.00 57.94 92 SER A C 1
ATOM 710 O O . SER A 1 92 ? 32.953 2.326 -50.043 1.00 57.94 92 SER A O 1
ATOM 712 N N . ASP A 1 93 ? 33.471 2.243 -52.231 1.00 57.25 93 ASP A N 1
ATOM 713 C CA . ASP A 1 93 ? 34.437 3.359 -52.269 1.00 57.25 93 ASP A CA 1
ATOM 714 C C . ASP A 1 93 ? 33.775 4.755 -52.291 1.00 57.25 93 ASP A C 1
ATOM 716 O O . ASP A 1 93 ? 34.449 5.776 -52.419 1.00 57.25 93 ASP A O 1
ATOM 720 N N . THR A 1 94 ? 32.446 4.844 -52.189 1.00 56.75 94 THR A N 1
ATOM 721 C CA . THR A 1 94 ? 31.707 6.112 -52.289 1.00 56.75 94 THR A CA 1
ATOM 722 C C . THR A 1 94 ? 30.845 6.316 -51.050 1.00 56.75 94 THR A C 1
ATOM 724 O O . THR A 1 94 ? 29.744 5.782 -50.946 1.00 56.75 94 THR A O 1
ATOM 727 N N . TYR A 1 95 ? 31.353 7.093 -50.094 1.00 58.97 95 TYR A N 1
ATOM 728 C CA . TYR A 1 95 ? 30.573 7.548 -48.945 1.00 58.97 95 TYR A CA 1
ATOM 729 C C . TYR A 1 95 ? 29.953 8.894 -49.280 1.00 58.97 95 TYR A C 1
ATOM 731 O O . TYR A 1 95 ? 30.662 9.896 -49.372 1.00 58.97 95 TYR A O 1
ATOM 739 N N . GLU A 1 96 ? 28.632 8.939 -49.424 1.00 66.25 96 GLU A N 1
ATOM 740 C CA . GLU A 1 96 ? 27.925 10.214 -49.410 1.00 66.25 96 GLU A CA 1
ATOM 741 C C . GLU A 1 96 ? 27.788 10.691 -47.956 1.00 66.25 96 GLU A C 1
ATOM 743 O O . GLU A 1 96 ? 27.151 10.002 -47.152 1.00 66.25 96 GLU A O 1
ATOM 748 N N . PRO A 1 97 ? 28.331 11.865 -47.582 1.00 64.75 97 PRO A N 1
ATOM 749 C CA . PRO A 1 97 ? 28.247 12.389 -46.214 1.00 64.75 97 PRO A CA 1
ATOM 750 C C . PRO A 1 97 ? 26.809 12.503 -45.684 1.00 64.75 97 PRO A C 1
ATOM 752 O O . PRO A 1 97 ? 26.578 12.396 -44.481 1.00 64.75 97 PRO A O 1
ATOM 755 N N . PHE A 1 98 ? 25.838 12.675 -46.586 1.00 68.75 98 PHE A N 1
ATOM 756 C CA . PHE A 1 98 ? 24.417 12.771 -46.259 1.00 68.75 98 PHE A CA 1
ATOM 757 C C . PHE A 1 98 ? 23.856 11.461 -45.675 1.00 68.75 98 PHE A C 1
ATOM 759 O O . PHE A 1 98 ? 23.107 11.494 -44.702 1.00 68.75 98 PHE A O 1
ATOM 766 N N . SER A 1 99 ? 24.314 10.305 -46.173 1.00 74.81 99 SER A N 1
ATOM 767 C CA . SER A 1 99 ? 23.906 8.981 -45.671 1.00 74.81 99 SER A CA 1
ATOM 768 C C . SER A 1 99 ? 24.390 8.701 -44.242 1.00 74.81 99 SER A C 1
ATOM 770 O O . SER A 1 99 ? 23.736 8.004 -43.466 1.00 74.81 99 SER A O 1
ATOM 772 N N . VAL A 1 100 ? 25.534 9.279 -43.858 1.00 73.25 100 VAL A N 1
ATOM 773 C CA . VAL A 1 100 ? 26.084 9.137 -42.505 1.00 73.25 100 VAL A CA 1
ATOM 774 C C . VAL A 1 100 ? 25.257 9.941 -41.507 1.00 73.25 100 VAL A C 1
ATOM 776 O O . VAL A 1 100 ? 24.948 9.436 -40.430 1.00 73.25 100 VAL A O 1
ATOM 779 N N . LEU A 1 101 ? 24.871 11.165 -41.877 1.00 82.75 101 LEU A N 1
ATOM 780 C CA . LEU A 1 101 ? 24.039 12.021 -41.037 1.00 82.75 101 LEU A CA 1
ATOM 781 C C . LEU A 1 101 ? 22.650 11.407 -40.808 1.00 82.75 101 LEU A C 1
ATOM 783 O O . LEU A 1 101 ? 22.171 11.402 -39.677 1.00 82.75 101 LEU A O 1
ATOM 787 N N . GLU A 1 102 ? 22.050 10.828 -41.850 1.00 80.00 102 GLU A N 1
ATOM 788 C CA . GLU A 1 102 ? 20.746 10.161 -41.765 1.00 80.00 102 GLU A CA 1
ATOM 789 C C . GLU A 1 102 ? 20.774 8.940 -40.832 1.00 80.00 102 GLU A C 1
ATOM 791 O O . GLU A 1 102 ? 19.891 8.777 -39.990 1.00 80.00 102 GLU A O 1
ATOM 796 N N . GLY A 1 103 ? 21.815 8.103 -40.902 1.00 78.88 103 GLY A N 1
ATOM 797 C CA . GLY A 1 103 ? 21.927 6.951 -40.003 1.00 78.88 103 GLY A CA 1
ATOM 798 C C . GLY A 1 103 ? 22.206 7.335 -38.544 1.00 78.88 103 GLY A C 1
ATOM 799 O O . GLY A 1 103 ? 21.730 6.647 -37.637 1.00 78.88 103 GLY A O 1
ATOM 800 N N . ILE A 1 104 ? 22.905 8.451 -38.296 1.00 83.25 104 ILE A N 1
ATOM 801 C CA . ILE A 1 104 ? 23.057 9.013 -36.943 1.00 83.25 104 ILE A CA 1
ATOM 802 C C . ILE A 1 104 ? 21.707 9.507 -36.419 1.00 83.25 104 ILE A C 1
ATOM 804 O O . ILE A 1 104 ? 21.335 9.163 -35.296 1.00 83.25 104 ILE A O 1
ATOM 808 N N . ASP A 1 105 ? 20.961 10.271 -37.217 1.00 86.56 105 ASP A N 1
ATOM 809 C CA . ASP A 1 105 ? 19.650 10.789 -36.818 1.00 86.56 105 ASP A CA 1
ATOM 810 C C . ASP A 1 105 ? 18.654 9.652 -36.526 1.00 86.56 105 ASP A C 1
ATOM 812 O O . ASP A 1 105 ? 17.993 9.627 -35.481 1.00 86.56 105 ASP A O 1
ATOM 816 N N . ALA A 1 106 ? 18.638 8.625 -37.382 1.00 85.00 106 ALA A N 1
ATOM 817 C CA . ALA A 1 106 ? 17.843 7.420 -37.177 1.00 85.00 106 ALA A CA 1
ATOM 818 C C . ALA A 1 106 ? 18.242 6.670 -35.895 1.00 85.00 106 ALA A C 1
ATOM 820 O O . ALA A 1 106 ? 17.368 6.223 -35.145 1.00 85.00 106 ALA A O 1
ATOM 821 N N . ALA A 1 107 ? 19.542 6.545 -35.607 1.00 83.81 107 ALA A N 1
ATOM 822 C CA . ALA A 1 107 ? 20.028 5.898 -34.391 1.00 83.81 107 ALA A CA 1
ATOM 823 C C . ALA A 1 107 ? 19.619 6.674 -33.131 1.00 83.81 107 ALA A C 1
ATOM 825 O O . ALA A 1 107 ? 19.103 6.071 -32.186 1.00 83.81 107 ALA A O 1
ATOM 826 N N . ILE A 1 108 ? 19.785 8.001 -33.128 1.00 89.62 108 ILE A N 1
ATOM 827 C CA . ILE A 1 108 ? 19.395 8.868 -32.008 1.00 89.62 108 ILE A CA 1
ATOM 828 C C . ILE A 1 108 ? 17.891 8.759 -31.763 1.00 89.62 108 ILE A C 1
ATOM 830 O O . ILE A 1 108 ? 17.474 8.418 -30.654 1.00 89.62 108 ILE A O 1
ATOM 834 N N . SER A 1 109 ? 17.078 8.977 -32.798 1.00 91.00 109 SER A N 1
ATOM 835 C CA . SER A 1 109 ? 15.618 8.901 -32.707 1.00 91.00 109 SER A CA 1
ATOM 836 C C . SER A 1 109 ? 15.156 7.538 -32.187 1.00 91.00 109 SER A C 1
ATOM 838 O O . SER A 1 109 ? 14.328 7.459 -31.280 1.00 91.00 109 SER A O 1
ATOM 840 N N . THR A 1 110 ? 15.749 6.451 -32.688 1.00 86.75 110 THR A N 1
ATOM 841 C CA . THR A 1 110 ? 15.446 5.083 -32.244 1.00 86.75 110 THR A CA 1
ATOM 842 C C . THR A 1 110 ? 15.733 4.888 -30.756 1.00 86.75 110 THR A C 1
ATOM 844 O O . THR A 1 110 ? 14.875 4.385 -30.026 1.00 86.75 110 THR A O 1
ATOM 847 N N . VAL A 1 111 ? 16.912 5.309 -30.284 1.00 89.00 111 VAL A N 1
ATOM 848 C CA . VAL A 1 111 ? 17.290 5.212 -28.864 1.00 89.00 111 VAL A CA 1
ATOM 849 C C . VAL A 1 111 ? 16.347 6.040 -27.993 1.00 89.00 111 VAL A C 1
ATOM 851 O O . VAL A 1 111 ? 15.907 5.557 -26.949 1.00 89.00 111 VAL A O 1
ATOM 854 N N . VAL A 1 112 ? 15.990 7.250 -28.427 1.00 93.75 112 VAL A N 1
ATOM 855 C CA . VAL A 1 112 ? 15.060 8.125 -27.701 1.00 93.75 112 VAL A CA 1
ATOM 856 C C . VAL A 1 112 ? 13.677 7.484 -27.591 1.00 93.75 112 VAL A C 1
ATOM 858 O O . VAL A 1 112 ? 13.157 7.354 -26.481 1.00 93.75 112 VAL A O 1
ATOM 861 N N . TYR A 1 113 ? 13.084 7.028 -28.698 1.00 91.69 113 TYR A N 1
ATOM 862 C CA . TYR A 1 113 ? 11.745 6.433 -28.681 1.00 91.69 113 TYR A CA 1
ATOM 863 C C . TYR A 1 113 ? 11.688 5.134 -27.871 1.00 91.69 113 TYR A C 1
ATOM 865 O O . TYR A 1 113 ? 10.750 4.934 -27.097 1.00 91.69 113 TYR A O 1
ATOM 873 N N . LEU A 1 114 ? 12.695 4.266 -27.991 1.00 88.62 114 LEU A N 1
ATOM 874 C CA . LEU A 1 114 ? 12.753 3.021 -27.219 1.00 88.62 114 LEU A CA 1
ATOM 875 C C . LEU A 1 114 ? 13.021 3.284 -25.738 1.00 88.62 114 LEU A C 1
ATOM 877 O O . LEU A 1 114 ? 12.391 2.656 -24.890 1.00 88.62 114 LEU A O 1
ATOM 881 N N . GLY A 1 115 ? 13.879 4.255 -25.416 1.00 89.94 115 GLY A N 1
ATOM 882 C CA . GLY A 1 115 ? 14.085 4.712 -24.045 1.00 89.94 115 GLY A CA 1
ATOM 883 C C . GLY A 1 115 ? 12.785 5.215 -23.415 1.00 89.94 115 GLY A C 1
ATOM 884 O O . GLY A 1 115 ? 12.415 4.775 -22.326 1.00 89.94 115 GLY A O 1
ATOM 885 N N . LEU A 1 116 ? 12.040 6.065 -24.128 1.00 94.00 116 LEU A N 1
ATOM 886 C CA . LEU A 1 116 ? 10.723 6.539 -23.693 1.00 94.00 116 LEU A CA 1
ATOM 887 C C . LEU A 1 116 ? 9.731 5.389 -23.501 1.00 94.00 116 LEU A C 1
ATOM 889 O O . LEU A 1 116 ? 9.001 5.377 -22.510 1.00 94.00 116 LEU A O 1
ATOM 893 N N . LEU A 1 117 ? 9.723 4.405 -24.401 1.00 91.56 117 LEU A N 1
ATOM 894 C CA . LEU A 1 117 ? 8.845 3.243 -24.297 1.00 91.56 117 LEU A CA 1
ATOM 895 C C . LEU A 1 117 ? 9.162 2.394 -23.055 1.00 91.56 117 LEU A C 1
ATOM 897 O O . LEU A 1 117 ? 8.243 1.992 -22.342 1.00 91.56 117 LEU A O 1
ATOM 901 N N . ILE A 1 118 ? 10.443 2.171 -22.749 1.00 88.75 118 ILE A N 1
ATOM 902 C CA . ILE A 1 118 ? 10.878 1.463 -21.536 1.00 88.75 118 ILE A CA 1
ATOM 903 C C . ILE A 1 118 ? 10.402 2.215 -20.287 1.00 88.75 118 ILE A C 1
ATOM 905 O O . ILE A 1 118 ? 9.751 1.628 -19.419 1.00 88.75 118 ILE A O 1
ATOM 909 N N . LEU A 1 119 ? 10.662 3.526 -20.210 1.00 90.38 119 LEU A N 1
ATOM 910 C CA . LEU A 1 119 ? 10.212 4.361 -19.088 1.00 90.38 119 LEU A CA 1
ATOM 911 C C . LEU A 1 119 ? 8.684 4.348 -18.946 1.00 90.38 119 LEU A C 1
ATOM 913 O O . LEU A 1 119 ? 8.163 4.289 -17.830 1.00 90.38 119 LEU A O 1
ATOM 917 N N . PHE A 1 120 ? 7.957 4.357 -20.064 1.00 91.56 120 PHE A N 1
ATOM 918 C CA . PHE A 1 120 ? 6.503 4.257 -20.081 1.00 91.56 120 PHE A CA 1
ATOM 919 C C . PHE A 1 120 ? 6.018 2.922 -19.504 1.00 91.56 120 PHE A C 1
ATOM 921 O O . PHE A 1 120 ? 5.154 2.923 -18.627 1.00 91.56 120 PHE A O 1
ATOM 928 N N . VAL A 1 121 ? 6.601 1.793 -19.920 1.00 89.31 121 VAL A N 1
ATOM 929 C CA . VAL A 1 121 ? 6.251 0.458 -19.402 1.00 89.31 121 VAL A CA 1
ATOM 930 C C . VAL A 1 121 ? 6.490 0.371 -17.892 1.00 89.31 121 VAL A C 1
ATOM 932 O O . VAL A 1 121 ? 5.597 -0.067 -17.159 1.00 89.31 121 VAL A O 1
ATOM 935 N N . PHE A 1 122 ? 7.635 0.861 -17.405 1.00 87.38 122 PHE A N 1
ATOM 936 C CA . PHE A 1 122 ? 7.906 0.946 -15.966 1.00 87.38 122 PHE A CA 1
ATOM 937 C C . PHE A 1 122 ? 6.892 1.842 -15.239 1.00 87.38 122 PHE A C 1
ATOM 939 O O . PHE A 1 122 ? 6.389 1.474 -14.176 1.00 87.38 122 PHE A O 1
ATOM 946 N N . SER A 1 123 ? 6.533 2.994 -15.816 1.00 90.19 123 SER A N 1
ATOM 947 C CA . SER A 1 123 ? 5.528 3.890 -15.229 1.00 90.19 123 SER A CA 1
ATOM 948 C C . SER A 1 123 ? 4.156 3.221 -15.119 1.00 90.19 123 SER A C 1
ATOM 950 O O . SER A 1 123 ? 3.477 3.366 -14.099 1.00 90.19 123 SER A O 1
ATOM 952 N N . VAL A 1 124 ? 3.740 2.468 -16.141 1.00 90.62 124 VAL A N 1
ATOM 953 C CA . VAL A 1 124 ? 2.461 1.749 -16.148 1.00 90.62 124 VAL A CA 1
ATOM 954 C C . VAL A 1 124 ? 2.424 0.686 -15.050 1.00 90.62 124 VAL A C 1
ATOM 956 O O . VAL A 1 124 ? 1.420 0.609 -14.340 1.00 90.62 124 VAL A O 1
ATOM 959 N N . GLU A 1 125 ? 3.504 -0.078 -14.846 1.00 89.00 125 GLU A N 1
ATOM 960 C CA . GLU A 1 125 ? 3.579 -1.059 -13.752 1.00 89.00 125 GLU A CA 1
ATOM 961 C C . GLU A 1 125 ? 3.307 -0.402 -12.396 1.00 89.00 125 GLU A C 1
ATOM 963 O O . GLU A 1 125 ? 2.420 -0.836 -11.652 1.00 89.00 125 GLU A O 1
ATOM 968 N N . THR A 1 126 ? 4.033 0.679 -12.106 1.00 89.12 126 THR A N 1
ATOM 969 C CA . THR A 1 126 ? 3.912 1.423 -10.849 1.00 89.12 126 THR A CA 1
ATOM 970 C C . THR A 1 126 ? 2.501 1.972 -10.668 1.00 89.12 126 THR A C 1
ATOM 972 O O . THR A 1 126 ? 1.899 1.794 -9.611 1.00 89.12 126 THR A O 1
ATOM 975 N N . ARG A 1 127 ? 1.909 2.569 -11.712 1.00 91.81 127 ARG A N 1
ATOM 976 C CA . ARG A 1 127 ? 0.536 3.103 -11.661 1.00 91.81 127 ARG A CA 1
ATOM 977 C C . ARG A 1 127 ? -0.503 2.012 -11.396 1.00 91.81 127 ARG A C 1
ATOM 979 O O . ARG A 1 127 ? -1.432 2.241 -10.622 1.00 91.81 127 ARG A O 1
ATOM 986 N N . LEU A 1 128 ? -0.367 0.838 -12.015 1.00 90.38 128 LEU A N 1
ATOM 987 C CA . LEU A 1 128 ? -1.292 -0.282 -11.811 1.00 90.38 128 LEU A CA 1
ATOM 988 C C . LEU A 1 128 ? -1.193 -0.846 -10.390 1.00 90.38 128 LEU A C 1
ATOM 990 O O . LEU A 1 128 ? -2.222 -1.078 -9.755 1.00 90.38 128 LEU A O 1
ATOM 994 N N . LYS A 1 129 ? 0.027 -1.026 -9.874 1.00 90.62 129 LYS A N 1
ATOM 995 C CA . LYS A 1 129 ? 0.266 -1.460 -8.489 1.00 90.62 129 LYS A CA 1
ATOM 996 C C . LYS A 1 129 ? -0.291 -0.451 -7.488 1.00 90.62 129 LYS A C 1
ATOM 998 O O . LYS A 1 129 ? -1.061 -0.830 -6.609 1.00 90.62 129 LYS A O 1
ATOM 1003 N N . ARG A 1 130 ? -0.002 0.837 -7.691 1.00 93.88 130 ARG A N 1
ATOM 1004 C CA . ARG A 1 130 ? -0.518 1.937 -6.868 1.00 93.88 130 ARG A CA 1
ATOM 1005 C C . ARG A 1 130 ? -2.041 1.938 -6.797 1.00 93.88 130 ARG A C 1
ATOM 1007 O O . ARG A 1 130 ? -2.587 2.023 -5.706 1.00 93.88 130 ARG A O 1
ATOM 1014 N N . ARG A 1 131 ? -2.737 1.801 -7.932 1.00 93.50 131 ARG A N 1
ATOM 1015 C CA . ARG A 1 131 ? -4.213 1.767 -7.963 1.00 93.50 131 ARG A CA 1
ATOM 1016 C C . ARG A 1 131 ? -4.794 0.671 -7.069 1.00 93.50 131 ARG A C 1
ATOM 1018 O O . ARG A 1 131 ? -5.754 0.934 -6.355 1.00 93.50 131 ARG A O 1
ATOM 1025 N N . LYS A 1 132 ? -4.203 -0.529 -7.081 1.00 91.69 132 LYS A N 1
ATOM 1026 C CA . LYS A 1 132 ? -4.650 -1.646 -6.231 1.00 91.69 132 LYS A CA 1
ATOM 1027 C C . LYS A 1 132 ? -4.498 -1.328 -4.745 1.00 91.69 132 LYS A C 1
ATOM 1029 O O . LYS A 1 132 ? -5.409 -1.599 -3.973 1.00 91.69 132 LYS A O 1
ATOM 1034 N N . VAL A 1 133 ? -3.367 -0.737 -4.360 1.00 93.81 133 VAL A N 1
ATOM 1035 C CA . VAL A 1 133 ? -3.112 -0.364 -2.962 1.00 93.81 133 VAL A CA 1
ATOM 1036 C C . VAL A 1 133 ? -4.039 0.760 -2.511 1.00 93.81 133 VAL A C 1
ATOM 1038 O O . VAL A 1 133 ? -4.643 0.656 -1.452 1.00 93.81 133 VAL A O 1
ATOM 1041 N N . LEU A 1 134 ? -4.211 1.802 -3.329 1.00 95.00 134 LEU A N 1
ATOM 1042 C CA . LEU A 1 134 ? -5.097 2.918 -2.997 1.00 95.00 134 LEU A CA 1
ATOM 1043 C C . LEU A 1 134 ? -6.553 2.471 -2.813 1.00 95.00 134 LEU A C 1
ATOM 1045 O O . LEU A 1 134 ? -7.218 2.981 -1.919 1.00 95.00 134 LEU A O 1
ATOM 1049 N N . ALA A 1 135 ? -7.030 1.498 -3.596 1.00 94.12 135 ALA A N 1
ATOM 1050 C CA . ALA A 1 135 ? -8.356 0.915 -3.396 1.00 94.12 135 ALA A CA 1
ATOM 1051 C C . ALA A 1 135 ? -8.480 0.225 -2.023 1.00 94.12 135 ALA A C 1
ATOM 1053 O O . ALA A 1 135 ? -9.417 0.502 -1.281 1.00 94.12 135 ALA A O 1
ATOM 1054 N N . ALA A 1 136 ? -7.493 -0.589 -1.633 1.00 93.06 136 ALA A N 1
ATOM 1055 C CA . ALA A 1 136 ? -7.485 -1.230 -0.315 1.00 93.06 136 ALA A CA 1
ATOM 1056 C C . ALA A 1 136 ? -7.394 -0.211 0.840 1.00 93.06 136 ALA A C 1
ATOM 1058 O O . ALA A 1 136 ? -8.040 -0.361 1.875 1.00 93.06 136 ALA A O 1
ATOM 1059 N N . VAL A 1 137 ? -6.620 0.863 0.661 1.00 94.00 137 VAL A N 1
ATOM 1060 C CA . VAL A 1 137 ? -6.535 1.980 1.617 1.00 94.00 137 VAL A CA 1
ATOM 1061 C C . VAL A 1 137 ? -7.873 2.720 1.740 1.00 94.00 137 VAL A C 1
ATOM 1063 O O . VAL A 1 137 ? -8.265 3.112 2.837 1.00 94.00 137 VAL A O 1
ATOM 1066 N N . GLN A 1 138 ? -8.611 2.893 0.643 1.00 94.31 138 GLN A N 1
ATOM 1067 C CA . GLN A 1 138 ? -9.951 3.486 0.675 1.00 94.31 138 GLN A CA 1
ATOM 1068 C C . GLN A 1 138 ? -10.955 2.617 1.440 1.00 94.31 138 GLN A C 1
ATOM 1070 O O . GLN A 1 138 ? -11.730 3.161 2.225 1.00 94.31 138 GLN A O 1
ATOM 1075 N N . GLU A 1 139 ? -10.908 1.293 1.280 1.00 93.81 139 GLU A N 1
ATOM 1076 C CA . GLU A 1 139 ? -11.731 0.359 2.063 1.00 93.81 139 GLU A CA 1
ATOM 1077 C C . GLU A 1 139 ? -11.429 0.468 3.567 1.00 93.81 139 GLU A C 1
ATOM 1079 O O . GLU A 1 139 ? -12.348 0.546 4.383 1.00 93.81 139 GLU A O 1
ATOM 1084 N N . MET A 1 140 ? -10.148 0.572 3.941 1.00 94.50 140 MET A N 1
ATOM 1085 C CA . MET A 1 140 ? -9.735 0.802 5.331 1.00 94.50 140 MET A CA 1
ATOM 1086 C C . MET A 1 140 ? -10.225 2.147 5.881 1.00 94.50 140 MET A C 1
ATOM 1088 O O . MET A 1 140 ? -10.700 2.201 7.015 1.00 94.50 140 MET A O 1
ATOM 1092 N N . ARG A 1 141 ? -10.178 3.220 5.078 1.00 95.00 141 ARG A N 1
ATOM 1093 C CA . ARG A 1 141 ? -10.733 4.534 5.453 1.00 95.00 141 ARG A CA 1
ATOM 1094 C C . ARG A 1 141 ? -12.235 4.454 5.710 1.00 95.00 141 ARG A C 1
ATOM 1096 O O . ARG A 1 141 ? -12.716 4.981 6.708 1.00 95.00 141 ARG A O 1
ATOM 1103 N N . ALA A 1 142 ? -12.970 3.789 4.819 1.00 93.81 142 ALA A N 1
ATOM 1104 C CA . ALA A 1 142 ? -14.407 3.605 4.974 1.00 93.81 142 ALA A CA 1
ATOM 1105 C C . ALA A 1 142 ? -14.725 2.845 6.269 1.00 93.81 142 ALA A C 1
ATOM 1107 O O . ALA A 1 142 ? -15.581 3.280 7.036 1.00 93.81 142 ALA A O 1
ATOM 1108 N N . LEU A 1 143 ? -13.987 1.769 6.562 1.00 93.25 143 LEU A N 1
ATOM 1109 C CA . LEU A 1 143 ? -14.154 1.023 7.808 1.00 93.25 143 LEU A CA 1
ATOM 1110 C C . LEU A 1 143 ? -13.828 1.869 9.051 1.00 93.25 143 LEU A C 1
ATOM 1112 O O . LEU A 1 143 ? -14.569 1.807 10.030 1.00 93.25 143 LEU A O 1
ATOM 1116 N N . ALA A 1 144 ? -12.767 2.680 9.015 1.00 93.31 144 ALA A N 1
ATOM 1117 C CA . ALA A 1 144 ? -12.429 3.581 10.117 1.00 93.31 144 ALA A CA 1
ATOM 1118 C C . ALA A 1 144 ? -13.572 4.566 10.412 1.00 93.31 144 ALA A C 1
ATOM 1120 O O . ALA A 1 144 ? -13.942 4.746 11.570 1.00 93.31 144 ALA A O 1
ATOM 1121 N N . HIS A 1 145 ? -14.196 5.132 9.375 1.00 90.88 145 HIS A N 1
ATOM 1122 C CA . HIS A 1 145 ? -15.365 5.996 9.548 1.00 90.88 145 HIS A CA 1
ATOM 1123 C C . HIS A 1 145 ? -16.608 5.247 10.040 1.00 90.88 145 HIS A C 1
ATOM 1125 O O . HIS A 1 145 ? -17.368 5.798 10.828 1.00 90.88 145 HIS A O 1
ATOM 1131 N N . VAL A 1 146 ? -16.820 3.988 9.645 1.00 89.00 146 VAL A N 1
ATOM 1132 C CA . VAL A 1 146 ? -17.905 3.170 10.219 1.00 89.00 146 VAL A CA 1
ATOM 1133 C C . VAL A 1 146 ? -17.699 2.973 11.727 1.00 89.00 146 VAL A C 1
ATOM 1135 O O . VAL A 1 146 ? -18.656 3.066 12.495 1.00 89.00 146 VAL A O 1
ATOM 1138 N N . ILE A 1 147 ? -16.458 2.752 12.172 1.00 88.12 147 ILE A N 1
ATOM 1139 C CA . ILE A 1 147 ? -16.132 2.649 13.604 1.00 88.12 147 ILE A CA 1
ATOM 1140 C C . ILE A 1 147 ? -16.339 3.994 14.318 1.00 88.12 147 ILE A C 1
ATOM 1142 O O . ILE A 1 147 ? -16.927 4.015 15.395 1.00 88.12 147 ILE A O 1
ATOM 1146 N N . ASP A 1 148 ? -15.942 5.112 13.710 1.00 87.31 148 ASP A N 1
ATOM 1147 C CA . ASP A 1 148 ? -16.211 6.464 14.232 1.00 87.31 148 ASP A CA 1
ATOM 1148 C C . ASP A 1 148 ? -17.722 6.724 14.403 1.00 87.31 148 ASP A C 1
ATOM 1150 O O . ASP A 1 148 ? -18.182 7.183 15.448 1.00 87.31 148 ASP A O 1
ATOM 1154 N N . MET A 1 149 ? -18.550 6.317 13.433 1.00 81.69 149 MET A N 1
ATOM 1155 C CA . MET A 1 149 ? -20.013 6.421 13.551 1.00 81.69 149 MET A CA 1
ATOM 1156 C C . MET A 1 149 ? -20.575 5.581 14.713 1.00 81.69 149 MET A C 1
ATOM 1158 O O . MET A 1 149 ? -21.537 5.988 15.378 1.00 81.69 149 MET A O 1
ATOM 1162 N N . HIS A 1 150 ? -19.966 4.423 14.992 1.00 75.31 150 HIS A N 1
ATOM 1163 C CA . HIS A 1 150 ? -20.286 3.606 16.161 1.00 75.31 150 HIS A CA 1
ATOM 1164 C C . HIS A 1 150 ? -19.891 4.270 17.490 1.00 75.31 150 HIS A C 1
ATOM 1166 O O . HIS A 1 150 ? -20.544 3.984 18.495 1.00 75.31 150 HIS A O 1
ATOM 1172 N N . GLN A 1 151 ? -18.876 5.143 17.503 1.00 74.69 151 GLN A N 1
ATOM 1173 C CA . GLN A 1 151 ? -18.467 5.927 18.676 1.00 74.69 151 GLN A CA 1
ATOM 1174 C C . GLN A 1 151 ? -19.428 7.093 18.932 1.00 74.69 151 GLN A C 1
ATOM 1176 O O . GLN A 1 151 ? -19.942 7.224 20.039 1.00 74.69 151 GLN A O 1
ATOM 1181 N N . PHE A 1 152 ? -19.757 7.882 17.900 1.00 60.78 152 PHE A N 1
ATOM 1182 C CA . PHE A 1 152 ? -20.632 9.059 18.035 1.00 60.78 152 PHE A CA 1
ATOM 1183 C C . PHE A 1 152 ? -22.031 8.718 18.570 1.00 60.78 152 PHE A C 1
ATOM 1185 O O . PHE A 1 152 ? -22.652 9.482 19.304 1.00 60.78 152 PHE A O 1
ATOM 1192 N N . SER A 1 153 ? -22.532 7.528 18.240 1.00 57.91 153 SER A N 1
ATOM 1193 C CA . SER A 1 153 ? -23.844 7.060 18.700 1.00 57.91 153 SER A CA 1
ATOM 1194 C C . SER A 1 153 ? -23.874 6.663 20.187 1.00 57.91 153 SER A C 1
ATOM 1196 O O . SER A 1 153 ? -24.934 6.275 20.688 1.00 57.91 153 SER A O 1
ATOM 1198 N N . LYS A 1 154 ? -22.725 6.678 20.877 1.00 61.66 154 LYS A N 1
ATOM 1199 C CA . LYS A 1 154 ? -22.525 6.121 22.224 1.00 61.66 154 LYS A CA 1
ATOM 1200 C C . LYS A 1 154 ? -21.734 7.054 23.147 1.00 61.66 154 LYS A C 1
ATOM 1202 O O . LYS A 1 154 ? -20.967 6.589 23.983 1.00 61.66 154 LYS A O 1
ATOM 1207 N N . ASP A 1 155 ? -21.982 8.354 23.007 1.00 54.47 155 ASP A N 1
ATOM 1208 C CA . ASP A 1 155 ? -21.401 9.408 23.839 1.00 54.47 155 ASP A CA 1
ATOM 1209 C C . ASP A 1 155 ? -21.669 9.157 25.346 1.00 54.47 155 ASP A C 1
ATOM 1211 O O . ASP A 1 155 ? -22.836 9.155 25.766 1.00 54.47 155 ASP A O 1
ATOM 1215 N N . PRO A 1 156 ? -20.634 8.883 26.166 1.00 49.03 156 PRO A N 1
ATOM 1216 C CA . PRO A 1 156 ? -20.797 8.514 27.571 1.00 49.03 156 PRO A CA 1
ATOM 1217 C C . PRO A 1 156 ? -21.416 9.632 28.422 1.00 49.03 156 PRO A C 1
ATOM 1219 O O . PRO A 1 156 ? -22.133 9.325 29.375 1.00 49.03 156 PRO A O 1
ATOM 1222 N N . GLU A 1 157 ? -21.238 10.907 28.056 1.00 46.91 157 GLU A N 1
ATOM 1223 C CA . GLU A 1 157 ? -21.842 12.042 28.777 1.00 46.91 157 GLU A CA 1
ATOM 1224 C C . GLU A 1 157 ? -23.377 12.039 28.695 1.00 46.91 157 GLU A C 1
ATOM 1226 O O . GLU A 1 157 ? -24.056 12.422 29.649 1.00 46.91 157 GLU A O 1
ATOM 1231 N N . ARG A 1 158 ? -23.956 11.524 27.599 1.00 45.03 158 ARG A N 1
ATOM 1232 C CA . ARG A 1 158 ? -25.417 11.372 27.472 1.00 45.03 158 ARG A CA 1
ATOM 1233 C C . ARG A 1 158 ? -25.986 10.304 28.401 1.00 45.03 158 ARG A C 1
ATOM 1235 O O . ARG A 1 158 ? -27.105 10.464 28.873 1.00 45.03 158 ARG A O 1
ATOM 1242 N N . LEU A 1 159 ? -25.228 9.244 28.678 1.00 45.31 159 LEU A N 1
ATOM 1243 C CA . LEU A 1 159 ? -25.681 8.132 29.520 1.00 45.31 159 LEU A CA 1
ATOM 1244 C C . LEU A 1 159 ? -25.508 8.417 31.014 1.00 45.31 159 LEU A C 1
ATOM 1246 O O . LEU A 1 159 ? -26.352 8.008 31.805 1.00 45.31 159 LEU A O 1
ATOM 1250 N N . VAL A 1 160 ? -24.476 9.172 31.400 1.00 47.72 160 VAL A N 1
ATOM 1251 C CA . VAL A 1 160 ? -24.286 9.619 32.794 1.00 47.72 160 VAL A CA 1
ATOM 1252 C C . VAL A 1 160 ? -25.418 10.560 33.243 1.00 47.72 160 VAL A C 1
ATOM 1254 O O . VAL A 1 160 ? -25.765 10.592 34.421 1.00 47.72 160 VAL A O 1
ATOM 1257 N N . HIS A 1 161 ? -26.058 11.278 32.314 1.00 42.38 161 HIS A N 1
ATOM 1258 C CA . HIS A 1 161 ? -27.247 12.088 32.603 1.00 42.38 161 HIS A CA 1
ATOM 1259 C C . HIS A 1 161 ? -28.574 11.310 32.577 1.00 42.38 161 HIS A C 1
ATOM 1261 O O . HIS A 1 161 ? -29.551 11.775 33.159 1.00 42.38 161 HIS A O 1
ATOM 1267 N N . GLU A 1 162 ? -28.620 10.129 31.954 1.00 42.03 162 GLU A N 1
ATOM 1268 C CA . GLU A 1 162 ? -29.826 9.288 31.857 1.00 42.03 162 GLU A CA 1
ATOM 1269 C C . GLU A 1 162 ? -29.969 8.310 33.040 1.00 42.03 162 GLU A C 1
ATOM 1271 O O . GLU A 1 162 ? -31.037 7.744 33.268 1.00 42.03 162 GLU A O 1
ATOM 1276 N N . GLU A 1 163 ? -28.930 8.184 33.876 1.00 42.12 163 GLU A N 1
ATOM 1277 C CA . GLU A 1 163 ? -29.004 7.509 35.182 1.00 42.12 163 GLU A CA 1
ATOM 1278 C C . GLU A 1 163 ? -29.864 8.298 36.203 1.00 42.12 163 GLU A C 1
ATOM 1280 O O . GLU A 1 163 ? -30.153 7.812 37.298 1.00 42.12 163 GLU A O 1
ATOM 1285 N N . LEU A 1 164 ? -30.363 9.487 35.821 1.00 39.84 164 LEU A N 1
ATOM 1286 C CA . LEU A 1 164 ? -31.369 10.256 36.553 1.00 39.84 164 LEU A CA 1
ATOM 1287 C C . LEU A 1 164 ? -32.760 10.170 35.879 1.00 39.84 164 LEU A C 1
ATOM 1289 O O . LEU A 1 164 ? -33.239 11.117 35.268 1.00 39.84 164 LEU A O 1
ATOM 1293 N N . ILE A 1 165 ? -33.427 9.033 36.113 1.00 46.44 165 ILE A N 1
ATOM 1294 C CA . ILE A 1 165 ? -34.892 8.811 36.114 1.00 46.44 165 ILE A CA 1
ATOM 1295 C C . ILE A 1 165 ? -35.629 8.858 34.758 1.00 46.44 165 ILE A C 1
ATOM 1297 O O . ILE A 1 165 ? -35.938 9.924 34.237 1.00 46.44 165 ILE A O 1
ATOM 1301 N N . VAL A 1 166 ? -36.176 7.700 34.355 1.00 39.56 166 VAL A N 1
ATOM 1302 C CA . VAL A 1 166 ? -37.577 7.607 33.889 1.00 39.56 166 VAL A CA 1
ATOM 1303 C C . VAL A 1 166 ? -38.233 6.385 34.543 1.00 39.56 166 VAL A C 1
ATOM 1305 O O . VAL A 1 166 ? -38.228 5.284 34.000 1.00 39.56 166 VAL A O 1
ATOM 1308 N N . ILE A 1 167 ? -38.785 6.572 35.743 1.00 44.25 167 ILE A N 1
ATOM 1309 C CA . ILE A 1 167 ? -39.854 5.703 36.247 1.00 44.25 167 ILE A CA 1
ATOM 1310 C C . ILE A 1 167 ? -41.146 6.353 35.760 1.00 44.25 167 ILE A C 1
ATOM 1312 O O . ILE A 1 167 ? -41.470 7.452 36.201 1.00 44.25 167 ILE A O 1
ATOM 1316 N N . ASP A 1 168 ? -41.850 5.708 34.832 1.00 44.97 168 ASP A N 1
ATOM 1317 C CA . ASP A 1 168 ? -43.214 6.089 34.468 1.00 44.97 168 ASP A CA 1
ATOM 1318 C C . ASP A 1 168 ? -44.143 5.733 35.647 1.00 44.97 168 ASP A C 1
ATOM 1320 O O . ASP A 1 168 ? -44.333 4.549 35.935 1.00 44.97 168 ASP A O 1
ATOM 1324 N N . PRO A 1 169 ? -44.721 6.714 36.365 1.00 49.62 169 PRO A N 1
ATOM 1325 C CA . PRO A 1 169 ? -45.582 6.441 37.512 1.00 49.62 169 PRO A CA 1
ATOM 1326 C C . PRO A 1 169 ? -46.950 5.860 37.112 1.00 49.62 169 PRO A C 1
ATOM 1328 O O . PRO A 1 169 ? -47.741 5.523 37.991 1.00 49.62 169 PRO A O 1
ATOM 1331 N N . THR A 1 170 ? -47.255 5.754 35.812 1.00 53.66 170 THR A N 1
ATOM 1332 C CA . THR A 1 170 ? -48.563 5.311 35.305 1.00 53.66 170 THR A CA 1
ATOM 1333 C C . THR A 1 170 ? -48.592 3.869 34.801 1.00 53.66 170 THR A C 1
ATOM 1335 O O . THR A 1 170 ? -49.679 3.338 34.571 1.00 53.66 170 THR A O 1
ATOM 1338 N N . ASN A 1 171 ? -47.441 3.198 34.689 1.00 50.56 171 ASN A N 1
ATOM 1339 C CA . ASN A 1 171 ? -47.381 1.801 34.263 1.00 50.56 171 ASN A CA 1
ATOM 1340 C C . ASN A 1 171 ? -46.296 1.008 35.022 1.00 50.56 171 ASN A C 1
ATOM 1342 O O . ASN A 1 171 ? -45.165 0.907 34.544 1.00 50.56 171 ASN A O 1
ATOM 1346 N N . PRO A 1 172 ? -46.624 0.410 36.184 1.00 55.81 172 PRO A N 1
ATOM 1347 C CA . PRO A 1 172 ? -45.677 -0.392 36.965 1.00 55.81 172 PRO A CA 1
ATOM 1348 C C . PRO A 1 172 ? -45.199 -1.678 36.257 1.00 55.81 172 PRO A C 1
ATOM 1350 O O . PRO A 1 172 ? -44.227 -2.277 36.711 1.00 55.81 172 PRO A O 1
ATOM 1353 N N . ASP A 1 173 ? -45.825 -2.073 35.138 1.00 52.25 173 ASP A N 1
ATOM 1354 C CA . ASP A 1 173 ? -45.494 -3.279 34.361 1.00 52.25 173 ASP A CA 1
ATOM 1355 C C . ASP A 1 173 ? -44.788 -2.983 33.021 1.00 52.25 173 ASP A C 1
ATOM 1357 O O . ASP A 1 173 ? -44.436 -3.905 32.273 1.00 52.25 173 ASP A O 1
ATOM 1361 N N . ALA A 1 174 ? -44.542 -1.709 32.689 1.00 48.06 174 ALA A N 1
ATOM 1362 C CA . ALA A 1 174 ? -43.768 -1.350 31.506 1.00 48.06 174 ALA A CA 1
ATOM 1363 C C . ALA A 1 174 ? -42.301 -1.751 31.705 1.00 48.06 174 ALA A C 1
ATOM 1365 O O . ALA A 1 174 ? -41.519 -1.026 32.315 1.00 48.06 174 ALA A O 1
ATOM 1366 N N . LYS A 1 175 ? -41.898 -2.909 31.163 1.00 42.34 175 LYS A N 1
ATOM 1367 C CA . LYS A 1 175 ? -40.476 -3.258 31.044 1.00 42.34 175 LYS A CA 1
ATOM 1368 C C . LYS A 1 175 ? -39.766 -2.168 30.232 1.00 42.34 175 LYS A C 1
ATOM 1370 O O . LYS A 1 175 ? -40.066 -2.042 29.040 1.00 42.34 175 LYS A O 1
ATOM 1375 N N . PRO A 1 176 ? -38.790 -1.442 30.801 1.00 40.25 176 PRO A N 1
ATOM 1376 C CA . PRO A 1 176 ? -37.959 -0.558 30.010 1.00 40.25 176 PRO A CA 1
ATOM 1377 C C . PRO A 1 176 ? -37.061 -1.449 29.149 1.00 40.25 176 PRO A C 1
ATOM 1379 O O . PRO A 1 176 ? -36.083 -2.019 29.624 1.00 40.25 176 PRO A O 1
ATOM 1382 N N . GLN A 1 177 ? -37.399 -1.625 27.871 1.00 43.81 177 GLN A N 1
ATOM 1383 C CA . GLN A 1 177 ? -36.467 -2.190 26.892 1.00 43.81 177 GLN A CA 1
ATOM 1384 C C . GLN A 1 177 ? -35.518 -1.089 26.428 1.00 43.81 177 GLN A C 1
ATOM 1386 O O . GLN A 1 177 ? -35.487 -0.708 25.261 1.00 43.81 177 GLN A O 1
ATOM 1391 N N . VAL A 1 178 ? -34.749 -0.555 27.369 1.00 46.62 178 VAL A N 1
ATOM 1392 C CA . VAL A 1 178 ? -33.543 0.185 27.041 1.00 46.62 178 VAL A CA 1
ATOM 1393 C C . VAL A 1 178 ? -32.418 -0.786 27.338 1.00 46.62 178 VAL A C 1
ATOM 1395 O O . VAL A 1 178 ? -32.149 -1.123 28.486 1.00 46.62 178 VAL A O 1
ATOM 1398 N N . ASP A 1 179 ? -31.809 -1.308 26.281 1.00 50.25 179 ASP A N 1
ATOM 1399 C CA . ASP A 1 179 ? -30.629 -2.167 26.333 1.00 50.25 179 ASP A CA 1
ATOM 1400 C C . ASP A 1 179 ? -29.418 -1.312 26.775 1.00 50.25 179 ASP A C 1
ATOM 1402 O O . ASP A 1 179 ? -28.464 -1.105 26.019 1.00 50.25 179 ASP A O 1
ATOM 1406 N N . GLN A 1 180 ? -29.495 -0.709 27.967 1.00 59.88 180 GLN A N 1
ATOM 1407 C CA . GLN A 1 180 ? -28.503 0.210 28.519 1.00 59.88 180 GLN A CA 1
ATOM 1408 C C . GLN A 1 180 ? -27.220 -0.585 28.766 1.00 59.88 180 GLN A C 1
ATOM 1410 O O . GLN A 1 180 ? -27.205 -1.533 29.551 1.00 59.88 180 GLN A O 1
ATOM 1415 N N . LEU A 1 181 ? -26.136 -0.250 28.052 1.0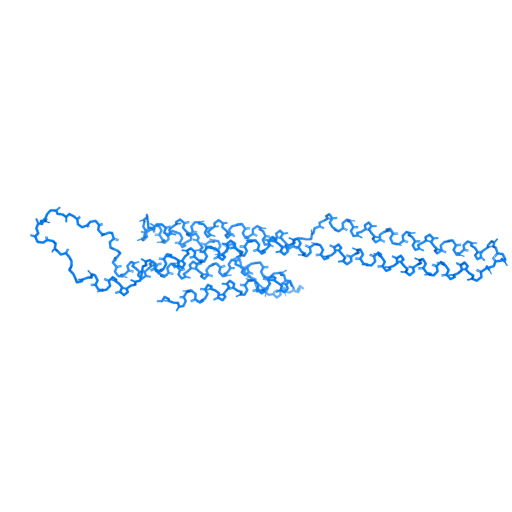0 65.19 181 LEU A N 1
ATOM 1416 C CA . LEU A 1 181 ? -24.820 -0.729 28.469 1.00 65.19 181 LEU A CA 1
ATOM 1417 C C . LEU A 1 181 ? -24.559 -0.122 29.842 1.00 65.19 181 LEU A C 1
ATOM 1419 O O . LEU A 1 181 ? -24.683 1.090 30.009 1.00 65.19 181 LEU A O 1
ATOM 1423 N N . THR A 1 182 ? -24.138 -0.947 30.797 1.00 78.19 182 THR A N 1
ATOM 1424 C CA . THR A 1 182 ? -23.567 -0.410 32.030 1.00 78.19 182 THR A CA 1
ATOM 1425 C C . THR A 1 182 ? -22.375 0.488 31.674 1.00 78.19 182 THR A C 1
ATOM 1427 O O . THR A 1 182 ? -21.690 0.211 30.681 1.00 78.19 182 THR A O 1
ATOM 1430 N N . PRO A 1 183 ? -22.062 1.524 32.472 1.00 78.31 183 PRO A N 1
ATOM 1431 C CA . PRO A 1 183 ? -20.912 2.396 32.215 1.00 78.31 183 PRO A CA 1
ATOM 1432 C C . PRO A 1 183 ? -19.610 1.614 31.977 1.00 78.31 183 PRO A C 1
ATOM 1434 O O . PRO A 1 183 ? -18.825 1.936 31.088 1.00 78.31 183 PRO A O 1
ATOM 1437 N N . PHE A 1 184 ? -19.428 0.503 32.700 1.00 80.25 184 PHE A N 1
ATOM 1438 C CA . PHE A 1 184 ? -18.315 -0.421 32.490 1.00 80.25 184 PHE A CA 1
ATOM 1439 C C . PHE A 1 184 ? -18.313 -1.063 31.093 1.00 80.25 184 PHE A C 1
ATOM 1441 O O . PHE A 1 184 ? -17.281 -1.085 30.423 1.00 80.25 184 PHE A O 1
ATOM 1448 N N . LEU A 1 185 ? -19.451 -1.605 30.645 1.00 82.62 185 LEU A N 1
ATOM 1449 C CA . LEU A 1 185 ? -19.553 -2.207 29.314 1.00 82.62 185 LEU A CA 1
ATOM 1450 C C . LEU A 1 185 ? -19.405 -1.153 28.213 1.00 82.62 185 LEU A C 1
ATOM 1452 O O . LEU A 1 185 ? -18.852 -1.469 27.162 1.00 82.62 185 LEU A O 1
ATOM 1456 N N . MET A 1 186 ? -19.843 0.086 28.457 1.00 85.19 186 MET A N 1
ATOM 1457 C CA . MET A 1 186 ? -19.636 1.198 27.532 1.00 85.19 186 MET A CA 1
ATOM 1458 C C . MET A 1 186 ? -18.153 1.526 27.364 1.00 85.19 186 MET A C 1
ATOM 1460 O O . MET A 1 186 ? -17.672 1.598 26.236 1.00 85.19 186 MET A O 1
ATOM 1464 N N . GLY A 1 187 ? -17.405 1.620 28.467 1.00 85.44 187 GLY A N 1
ATOM 1465 C CA . GLY A 1 187 ? -15.951 1.777 28.409 1.00 85.44 187 GLY A CA 1
ATOM 1466 C C . GLY A 1 187 ? -15.291 0.666 27.588 1.00 85.44 187 GLY A C 1
ATOM 1467 O O . GLY A 1 187 ? -14.499 0.940 26.696 1.00 85.44 187 GLY A O 1
ATOM 1468 N N . ARG A 1 188 ? -15.707 -0.595 27.785 1.00 88.38 188 ARG A N 1
ATOM 1469 C CA . ARG A 1 188 ? -15.211 -1.721 26.972 1.00 88.38 188 ARG A CA 1
ATOM 1470 C C . ARG A 1 188 ? -15.584 -1.632 25.499 1.00 88.38 188 ARG A C 1
ATOM 1472 O O . ARG A 1 188 ? -14.786 -2.023 24.655 1.00 88.38 188 ARG A O 1
ATOM 1479 N N . TYR A 1 189 ? -16.779 -1.147 25.183 1.00 88.94 189 TYR A N 1
ATOM 1480 C CA . TYR A 1 189 ? -17.197 -0.927 23.804 1.00 88.94 189 TYR A CA 1
ATOM 1481 C C . TYR A 1 189 ? -16.275 0.086 23.115 1.00 88.94 189 TYR A C 1
ATOM 1483 O O . TYR A 1 189 ? -15.781 -0.180 22.019 1.00 88.94 189 TYR A O 1
ATOM 1491 N N . LEU A 1 190 ? -15.999 1.211 23.779 1.00 89.44 190 LEU A N 1
ATOM 1492 C CA . LEU A 1 190 ? -15.117 2.251 23.258 1.00 89.44 190 LEU A CA 1
ATOM 1493 C C . LEU A 1 190 ? -13.658 1.776 23.165 1.00 89.44 190 LEU A C 1
ATOM 1495 O O . LEU A 1 190 ? -13.044 1.981 22.120 1.00 89.44 190 LEU A O 1
ATOM 1499 N N . ASP A 1 191 ? -13.153 1.043 24.167 1.00 91.06 191 ASP A N 1
ATOM 1500 C CA . ASP A 1 191 ? -11.835 0.387 24.126 1.00 91.06 191 ASP A CA 1
ATOM 1501 C C . ASP A 1 191 ? -11.690 -0.480 22.863 1.00 91.06 191 ASP A C 1
ATOM 1503 O O . ASP A 1 191 ? -10.686 -0.411 22.155 1.00 91.06 191 ASP A O 1
ATOM 1507 N N . TYR A 1 192 ? -12.707 -1.285 22.540 1.00 93.88 192 TYR A N 1
ATOM 1508 C CA . TYR A 1 192 ? -12.681 -2.136 21.351 1.00 93.88 192 TYR A CA 1
ATOM 1509 C C . TYR A 1 192 ? -12.723 -1.345 20.047 1.00 93.88 192 TYR A C 1
ATOM 1511 O O . TYR A 1 192 ? -12.061 -1.742 19.086 1.00 93.88 192 TYR A O 1
ATOM 1519 N N . CYS A 1 193 ? -13.442 -0.222 19.996 1.00 92.38 193 CYS A N 1
ATOM 1520 C CA . CYS A 1 193 ? -13.364 0.691 18.858 1.00 92.38 193 CYS A CA 1
ATOM 1521 C C . CYS A 1 193 ? -11.935 1.234 18.678 1.00 92.38 193 CYS A C 1
ATOM 1523 O O . CYS A 1 193 ? -11.413 1.184 17.563 1.00 92.38 193 CYS A O 1
ATOM 1525 N N . SER A 1 194 ? -11.269 1.661 19.758 1.00 93.62 194 SER A N 1
ATOM 1526 C CA . SER A 1 194 ? -9.858 2.089 19.743 1.00 93.62 194 SER A CA 1
ATOM 1527 C C . SER A 1 194 ? -8.924 0.983 19.256 1.00 93.62 194 SER A C 1
ATOM 1529 O O . SER A 1 194 ? -8.072 1.207 18.394 1.00 93.62 194 SER A O 1
ATOM 1531 N N . GLU A 1 195 ? -9.093 -0.236 19.777 1.00 95.50 195 GLU A N 1
ATOM 1532 C CA . GLU A 1 195 ? -8.295 -1.397 19.379 1.00 95.50 195 GLU A CA 1
ATOM 1533 C C . GLU A 1 195 ? -8.467 -1.706 17.883 1.00 95.50 195 GLU A C 1
ATOM 1535 O O . GLU A 1 195 ? -7.473 -1.932 17.188 1.00 95.50 195 GLU A O 1
ATOM 1540 N N . MET A 1 196 ? -9.698 -1.663 17.359 1.00 95.81 196 MET A N 1
ATOM 1541 C CA . MET A 1 196 ? -9.957 -1.849 15.927 1.00 95.81 196 MET A CA 1
ATOM 1542 C C . MET A 1 196 ? -9.311 -0.752 15.075 1.00 95.81 196 MET A C 1
ATOM 1544 O O . MET A 1 196 ? -8.696 -1.074 14.059 1.00 95.81 196 MET A O 1
ATOM 1548 N N . LEU A 1 197 ? -9.393 0.519 15.481 1.00 96.06 197 LEU A N 1
ATOM 1549 C CA . LEU A 1 197 ? -8.743 1.631 14.774 1.00 96.06 197 LEU A CA 1
ATOM 1550 C C . LEU A 1 197 ? -7.216 1.460 14.741 1.00 96.06 197 LEU A C 1
ATOM 1552 O O . LEU A 1 197 ? -6.605 1.589 13.681 1.00 96.06 197 LEU A O 1
ATOM 1556 N N . SER A 1 198 ? -6.602 1.071 15.863 1.00 95.88 198 SER A N 1
ATOM 1557 C CA . SER A 1 198 ? -5.167 0.757 15.920 1.00 95.88 198 SER A CA 1
ATOM 1558 C C . SER A 1 198 ? -4.789 -0.404 14.990 1.00 95.88 198 SER A C 1
ATOM 1560 O O . SER A 1 198 ? -3.745 -0.377 14.332 1.00 95.88 198 SER A O 1
ATOM 1562 N N . LEU A 1 199 ? -5.637 -1.434 14.907 1.00 96.69 199 LEU A N 1
ATOM 1563 C CA . LEU A 1 199 ? -5.429 -2.568 14.008 1.00 96.69 199 LEU A CA 1
ATOM 1564 C C . LEU A 1 199 ? -5.582 -2.170 12.534 1.00 96.69 199 LEU A C 1
ATOM 1566 O O . LEU A 1 199 ? -4.789 -2.642 11.724 1.00 96.69 199 LEU A O 1
ATOM 1570 N N . ILE A 1 200 ? -6.509 -1.271 12.185 1.00 96.69 200 ILE A N 1
ATOM 1571 C CA . ILE A 1 200 ? -6.622 -0.715 10.824 1.00 96.69 200 ILE A CA 1
ATOM 1572 C C . ILE A 1 200 ? -5.316 -0.034 10.405 1.00 96.69 200 ILE A C 1
ATOM 1574 O O . ILE A 1 200 ? -4.812 -0.333 9.324 1.00 96.69 200 ILE A O 1
ATOM 1578 N N . GLY A 1 201 ? -4.729 0.807 11.265 1.00 95.31 201 GLY A N 1
ATOM 1579 C CA . GLY A 1 201 ? -3.430 1.435 10.990 1.00 95.31 201 GLY A CA 1
ATOM 1580 C C . GLY A 1 201 ? -2.335 0.401 10.702 1.00 95.31 201 GLY A C 1
ATOM 1581 O O . GLY A 1 201 ? -1.655 0.465 9.681 1.00 95.31 201 GLY A O 1
ATOM 1582 N N . LYS A 1 202 ? -2.243 -0.651 11.528 1.00 95.19 202 LYS A N 1
ATOM 1583 C CA . LYS A 1 202 ? -1.268 -1.741 11.328 1.00 95.19 202 LYS A CA 1
ATOM 1584 C C . LYS A 1 202 ? -1.503 -2.541 10.046 1.00 95.19 202 LYS A C 1
ATOM 1586 O O . LYS A 1 202 ? -0.539 -2.977 9.420 1.00 95.19 202 LYS A O 1
ATOM 1591 N N . VAL A 1 203 ? -2.759 -2.761 9.656 1.00 95.50 203 VAL A N 1
ATOM 1592 C CA . VAL A 1 203 ? -3.097 -3.424 8.386 1.00 95.50 203 VAL A CA 1
ATOM 1593 C C . VAL A 1 203 ? -2.707 -2.536 7.202 1.00 95.50 203 VAL A C 1
ATOM 1595 O O . VAL A 1 203 ? -2.142 -3.043 6.234 1.00 95.50 203 VAL A O 1
ATOM 1598 N N . ALA A 1 204 ? -2.930 -1.222 7.283 1.00 94.81 204 ALA A N 1
ATOM 1599 C CA . ALA A 1 204 ? -2.497 -0.276 6.256 1.00 94.81 204 ALA A CA 1
ATOM 1600 C C . ALA A 1 204 ? -0.967 -0.266 6.101 1.00 94.81 204 ALA A C 1
ATOM 1602 O O . ALA A 1 204 ? -0.463 -0.333 4.977 1.00 94.81 204 ALA A O 1
ATOM 1603 N N . ALA A 1 205 ? -0.232 -0.303 7.216 1.00 93.69 205 ALA A N 1
ATOM 1604 C CA . ALA A 1 205 ? 1.229 -0.345 7.236 1.00 93.69 205 ALA A CA 1
ATOM 1605 C C . ALA A 1 205 ? 1.832 -1.556 6.491 1.00 93.69 205 ALA A C 1
ATOM 1607 O O . ALA A 1 205 ? 2.929 -1.450 5.937 1.00 93.69 205 ALA A O 1
ATOM 1608 N N . LEU A 1 206 ? 1.108 -2.680 6.369 1.00 93.19 206 LEU A N 1
ATOM 1609 C CA . LEU A 1 206 ? 1.553 -3.827 5.557 1.00 93.19 206 LEU A CA 1
ATOM 1610 C C . LEU A 1 206 ? 1.770 -3.457 4.081 1.00 93.19 206 LEU A C 1
ATOM 1612 O O . LEU A 1 206 ? 2.647 -4.018 3.423 1.00 93.19 206 LEU A O 1
ATOM 1616 N N . TYR A 1 207 ? 1.002 -2.502 3.551 1.00 92.00 207 TYR A N 1
ATOM 1617 C CA . TYR A 1 207 ? 1.176 -2.022 2.180 1.00 92.00 207 TYR A CA 1
ATOM 1618 C C . TYR A 1 207 ? 2.365 -1.065 2.019 1.00 92.00 207 TYR A C 1
ATOM 1620 O O . TYR A 1 207 ? 2.894 -0.946 0.911 1.00 92.00 207 TYR A O 1
ATOM 1628 N N . ALA A 1 208 ? 2.801 -0.413 3.101 1.00 91.88 208 ALA A N 1
ATOM 1629 C CA . ALA A 1 208 ? 3.943 0.499 3.113 1.00 91.88 208 ALA A CA 1
ATOM 1630 C C . ALA A 1 208 ? 5.290 -0.215 3.338 1.00 91.88 208 ALA A C 1
ATOM 1632 O O . ALA A 1 208 ? 6.320 0.272 2.881 1.00 91.88 208 ALA A O 1
ATOM 1633 N N . GLN A 1 209 ? 5.296 -1.386 3.986 1.00 88.88 209 GLN A N 1
ATOM 1634 C CA . GLN A 1 209 ? 6.520 -2.041 4.470 1.00 88.88 209 GLN A CA 1
ATOM 1635 C C . GLN A 1 209 ? 7.611 -2.250 3.405 1.00 88.88 209 GLN A C 1
ATOM 1637 O O . GLN A 1 209 ? 8.788 -2.041 3.685 1.00 88.88 209 GLN A O 1
ATOM 1642 N N . ASN A 1 210 ? 7.234 -2.658 2.191 1.00 85.38 210 ASN A N 1
ATOM 1643 C CA . ASN A 1 210 ? 8.182 -3.015 1.127 1.00 85.38 210 ASN A CA 1
ATOM 1644 C C . ASN A 1 210 ? 7.970 -2.190 -0.156 1.00 85.38 210 ASN A C 1
ATOM 1646 O O . ASN A 1 210 ? 8.280 -2.653 -1.256 1.00 85.38 210 ASN A O 1
ATOM 1650 N N . THR A 1 211 ? 7.409 -0.983 -0.043 1.00 87.88 211 THR A N 1
ATOM 1651 C CA . THR A 1 211 ? 7.212 -0.074 -1.182 1.00 87.88 211 THR A CA 1
ATOM 1652 C C . THR A 1 211 ? 8.060 1.185 -1.040 1.00 87.88 211 THR A C 1
ATOM 1654 O O . THR A 1 211 ? 8.329 1.653 0.059 1.00 87.88 211 THR A O 1
ATOM 1657 N N . GLN A 1 212 ? 8.464 1.754 -2.174 1.00 88.31 212 GLN A N 1
ATOM 1658 C CA . GLN A 1 212 ? 9.112 3.070 -2.256 1.00 88.31 212 GLN A CA 1
ATOM 1659 C C . GLN A 1 212 ? 8.223 4.091 -2.985 1.00 88.31 212 GLN A C 1
ATOM 1661 O O . GLN A 1 212 ? 8.663 5.186 -3.326 1.00 88.31 212 GLN A O 1
ATOM 1666 N N . ASP A 1 213 ? 6.969 3.730 -3.276 1.00 92.25 213 ASP A N 1
ATOM 1667 C CA . ASP A 1 213 ? 6.029 4.634 -3.929 1.00 92.25 213 ASP A CA 1
ATOM 1668 C C . ASP A 1 213 ? 5.545 5.697 -2.934 1.00 92.25 213 ASP A C 1
ATOM 1670 O O . ASP A 1 213 ? 4.730 5.412 -2.057 1.00 92.25 213 ASP A O 1
ATOM 1674 N N . ALA A 1 214 ? 6.018 6.933 -3.104 1.00 9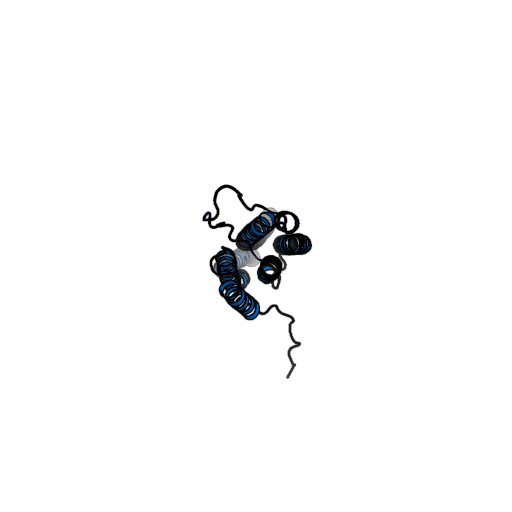4.81 214 ALA A N 1
ATOM 1675 C CA . ALA A 1 214 ? 5.683 8.061 -2.236 1.00 94.81 214 ALA A CA 1
ATOM 1676 C C . ALA A 1 214 ? 4.170 8.310 -2.096 1.00 94.81 214 ALA A C 1
ATOM 1678 O O . ALA A 1 214 ? 3.720 8.747 -1.042 1.00 94.81 214 ALA A O 1
ATOM 1679 N N . VAL A 1 215 ? 3.368 8.009 -3.126 1.00 96.06 215 VAL A N 1
ATOM 1680 C CA . VAL A 1 215 ? 1.908 8.184 -3.055 1.00 96.06 215 VAL A CA 1
ATOM 1681 C C . VAL A 1 215 ? 1.267 7.105 -2.188 1.00 96.06 215 VAL A C 1
ATOM 1683 O O . VAL A 1 215 ? 0.289 7.377 -1.499 1.00 96.06 215 VAL A O 1
ATOM 1686 N N . VAL A 1 216 ? 1.810 5.885 -2.208 1.00 94.88 216 VAL A N 1
ATOM 1687 C CA . VAL A 1 216 ? 1.344 4.810 -1.324 1.00 94.88 216 VAL A CA 1
ATOM 1688 C C . VAL A 1 216 ? 1.702 5.121 0.124 1.00 94.88 216 VAL A C 1
ATOM 1690 O O . VAL A 1 216 ? 0.832 5.005 0.980 1.00 94.88 216 VAL A O 1
ATOM 1693 N N . LEU A 1 217 ? 2.943 5.546 0.380 1.00 95.94 217 LEU A N 1
ATOM 1694 C CA . LEU A 1 217 ? 3.398 5.915 1.723 1.00 95.94 217 LEU A CA 1
ATOM 1695 C C . LEU A 1 217 ? 2.515 7.024 2.313 1.00 95.94 217 LEU A C 1
ATOM 1697 O O . LEU A 1 217 ? 1.923 6.827 3.365 1.00 95.94 217 LEU A O 1
ATOM 1701 N N . ALA A 1 218 ? 2.296 8.111 1.566 1.00 97.38 218 ALA A N 1
ATOM 1702 C CA . ALA A 1 218 ? 1.432 9.207 2.004 1.00 97.38 218 ALA A CA 1
ATOM 1703 C C . ALA A 1 218 ? -0.014 8.765 2.299 1.00 97.38 218 ALA A C 1
ATOM 1705 O O . ALA A 1 218 ? -0.628 9.232 3.254 1.00 97.38 218 ALA A O 1
ATOM 1706 N N . ALA A 1 219 ? -0.572 7.860 1.488 1.00 96.69 219 ALA A N 1
ATOM 1707 C CA . ALA A 1 219 ? -1.930 7.367 1.699 1.00 96.69 219 ALA A CA 1
ATOM 1708 C C . ALA A 1 219 ? -2.047 6.478 2.950 1.00 96.69 219 ALA A C 1
ATOM 1710 O O . ALA A 1 219 ? -3.093 6.479 3.596 1.00 96.69 219 ALA A O 1
ATOM 1711 N N . VAL A 1 220 ? -1.001 5.716 3.283 1.00 96.00 220 VAL A N 1
ATOM 1712 C CA . VAL A 1 220 ? -0.939 4.923 4.519 1.00 96.00 220 VAL A CA 1
ATOM 1713 C C . VAL A 1 220 ? -0.782 5.837 5.733 1.00 96.00 220 VAL A C 1
ATOM 1715 O O . VAL A 1 220 ? -1.554 5.690 6.679 1.00 96.00 220 VAL A O 1
ATOM 1718 N N . ASP A 1 221 ? 0.111 6.827 5.667 1.00 96.62 221 ASP A N 1
ATOM 1719 C CA . ASP A 1 221 ? 0.299 7.823 6.732 1.00 96.62 221 ASP A CA 1
ATOM 1720 C C . ASP A 1 221 ? -1.013 8.566 7.051 1.00 96.62 221 ASP A C 1
ATOM 1722 O O . ASP A 1 221 ? -1.316 8.863 8.209 1.00 96.62 221 ASP A O 1
ATOM 1726 N N . GLU A 1 222 ? -1.843 8.834 6.036 1.00 96.81 222 GLU A N 1
ATOM 1727 C CA . GLU A 1 222 ? -3.166 9.439 6.218 1.00 96.81 222 GLU A CA 1
ATOM 1728 C C . GLU A 1 222 ? -4.117 8.528 7.016 1.00 96.81 222 GLU A C 1
ATOM 1730 O O . GLU A 1 222 ? -4.851 9.013 7.877 1.00 96.81 222 GLU A O 1
ATOM 1735 N N . ILE A 1 223 ? -4.088 7.208 6.785 1.00 97.06 223 ILE A N 1
ATOM 1736 C CA . ILE A 1 223 ? -4.866 6.244 7.581 1.00 97.06 223 ILE A CA 1
ATOM 1737 C C . ILE A 1 223 ? -4.345 6.169 9.012 1.00 97.06 223 ILE A C 1
ATOM 1739 O O . ILE A 1 223 ? -5.146 6.148 9.947 1.00 97.06 223 ILE A O 1
ATOM 1743 N N . GLU A 1 224 ? -3.030 6.133 9.212 1.00 96.06 224 GLU A N 1
ATOM 1744 C CA . GLU A 1 224 ? -2.440 6.110 10.554 1.00 96.06 224 GLU A CA 1
ATOM 1745 C C . GLU A 1 224 ? -2.789 7.383 11.335 1.00 96.06 224 GLU A C 1
ATOM 1747 O O . GLU A 1 224 ? -3.194 7.313 12.498 1.00 96.06 224 GLU A O 1
ATOM 1752 N N . THR A 1 225 ? -2.747 8.540 10.671 1.00 96.12 225 THR A N 1
ATOM 1753 C CA . THR A 1 225 ? -3.160 9.827 11.244 1.00 96.12 225 THR A CA 1
ATOM 1754 C C . THR A 1 225 ? -4.652 9.835 11.576 1.00 96.12 225 THR A C 1
ATOM 1756 O O . THR A 1 225 ? -5.030 10.205 12.688 1.00 96.12 225 THR A O 1
ATOM 1759 N N . LEU A 1 226 ? -5.509 9.392 10.648 1.00 95.06 226 LEU A N 1
ATOM 1760 C CA . LEU A 1 226 ? -6.956 9.316 10.857 1.00 95.06 226 LEU A CA 1
ATOM 1761 C C . LEU A 1 226 ? -7.294 8.413 12.046 1.00 95.06 226 LEU A C 1
ATOM 1763 O O . LEU A 1 226 ? -8.019 8.820 12.948 1.00 95.06 226 LEU A O 1
ATOM 1767 N N . THR A 1 227 ? -6.763 7.193 12.060 1.00 94.25 227 THR A N 1
ATOM 1768 C CA . THR A 1 227 ? -7.064 6.197 13.098 1.00 94.25 227 THR A CA 1
ATOM 1769 C C . THR A 1 227 ? -6.539 6.613 14.468 1.00 94.25 227 THR A C 1
ATOM 1771 O O . THR A 1 227 ? -7.244 6.432 15.460 1.00 94.25 227 THR A O 1
ATOM 1774 N N . THR A 1 228 ? -5.366 7.248 14.531 1.00 92.12 228 THR A N 1
ATOM 1775 C CA . THR A 1 228 ? -4.835 7.844 15.767 1.00 92.12 228 THR A CA 1
ATOM 1776 C C . THR A 1 228 ? -5.716 8.996 16.249 1.00 92.12 228 THR A C 1
ATOM 1778 O O . THR A 1 228 ? -6.063 9.054 17.427 1.00 92.12 228 THR A O 1
ATOM 1781 N N . GLY A 1 229 ? -6.133 9.886 15.343 1.00 90.19 229 GLY A N 1
ATOM 1782 C CA . GLY A 1 229 ? -7.007 11.013 15.667 1.00 90.19 229 GLY A CA 1
ATOM 1783 C C . GLY A 1 229 ? -8.386 10.580 16.167 1.00 90.19 229 GLY A C 1
ATOM 1784 O O . GLY A 1 229 ? -8.893 11.157 17.121 1.00 90.19 229 GLY A O 1
ATOM 1785 N N . LEU A 1 230 ? -8.980 9.548 15.563 1.00 88.50 230 LEU A N 1
ATOM 1786 C CA . LEU A 1 230 ? -10.259 8.978 15.997 1.00 88.50 230 LEU A CA 1
ATOM 1787 C C . LEU A 1 230 ? -10.136 8.235 17.332 1.00 88.50 230 LEU A C 1
ATOM 1789 O O . LEU A 1 230 ? -10.973 8.409 18.210 1.00 88.50 230 LEU A O 1
ATOM 1793 N N . SER A 1 231 ? -9.066 7.456 17.515 1.00 85.94 231 SER A N 1
ATOM 1794 C CA . SER A 1 231 ? -8.814 6.751 18.775 1.00 85.94 2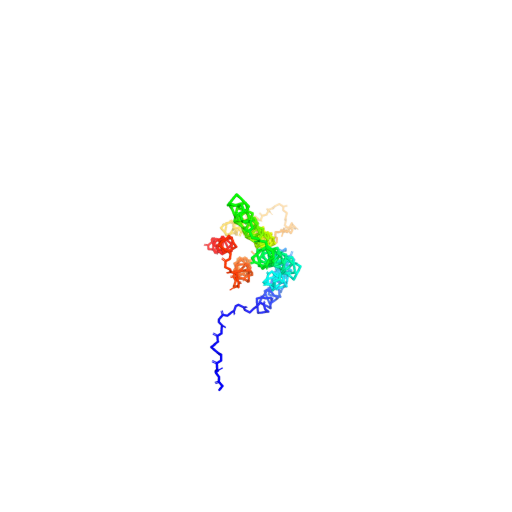31 SER A CA 1
ATOM 1795 C C . SER A 1 231 ? -8.529 7.699 19.942 1.00 85.94 231 SER A C 1
ATOM 1797 O O . SER A 1 231 ? -8.771 7.319 21.080 1.00 85.94 231 SER A O 1
ATOM 1799 N N . GLY A 1 232 ? -7.988 8.893 19.684 1.00 75.62 232 GLY A N 1
ATOM 1800 C CA . GLY A 1 232 ? -7.685 9.890 20.714 1.00 75.62 232 GLY A CA 1
ATOM 1801 C C . GLY A 1 232 ? -8.877 10.746 21.158 1.00 75.62 232 GLY A C 1
ATOM 1802 O O . GLY A 1 232 ? -8.718 11.547 22.072 1.00 75.62 232 GLY A O 1
ATOM 1803 N N . LYS A 1 233 ? -10.047 10.616 20.513 1.00 74.31 233 LYS A N 1
ATOM 1804 C CA . LYS A 1 233 ? -11.295 11.296 20.923 1.00 74.31 233 LYS A CA 1
ATOM 1805 C C . LYS A 1 233 ? -12.057 10.563 22.035 1.00 74.31 233 LYS A C 1
ATOM 1807 O O . LYS A 1 233 ? -13.092 11.057 22.471 1.00 74.31 233 LYS A O 1
ATOM 1812 N N . ILE A 1 234 ? -11.595 9.374 22.401 1.00 61.12 234 ILE A N 1
ATOM 1813 C CA . ILE A 1 234 ? -12.200 8.460 23.375 1.00 61.12 234 ILE A CA 1
ATOM 1814 C C . ILE A 1 234 ? -11.579 8.731 24.738 1.00 61.12 234 ILE A C 1
ATOM 1816 O O . ILE A 1 234 ? -12.343 8.741 25.724 1.00 61.12 234 ILE A O 1
#